Protein AF-F0BAK1-F1 (afdb_monomer_lite)

Structure (mmCIF, N/CA/C/O backbone):
data_AF-F0BAK1-F1
#
_entry.id   AF-F0BAK1-F1
#
loop_
_atom_site.group_PDB
_atom_site.id
_atom_site.type_symbol
_atom_site.label_atom_id
_atom_site.label_alt_id
_atom_site.label_comp_id
_atom_site.label_asym_id
_atom_site.label_entity_id
_atom_site.label_seq_id
_atom_site.pdbx_PDB_ins_code
_atom_site.Cartn_x
_atom_site.Cartn_y
_atom_site.Cartn_z
_atom_site.occupancy
_atom_site.B_iso_or_equiv
_atom_site.auth_seq_id
_atom_site.auth_comp_id
_atom_site.auth_asym_id
_atom_site.auth_atom_id
_atom_site.pdbx_PDB_model_num
ATOM 1 N N . MET A 1 1 ? 13.417 24.090 -11.441 1.00 39.50 1 MET A N 1
ATOM 2 C CA . MET A 1 1 ? 12.098 23.502 -11.119 1.00 39.50 1 MET A CA 1
ATOM 3 C C . MET A 1 1 ? 12.289 22.000 -11.061 1.00 39.50 1 MET A C 1
ATOM 5 O O . MET A 1 1 ? 12.575 21.417 -12.097 1.00 39.50 1 MET A O 1
ATOM 9 N N . ALA A 1 2 ? 12.250 21.388 -9.876 1.00 53.72 2 ALA A N 1
ATOM 10 C CA . ALA A 1 2 ? 12.284 19.928 -9.794 1.00 53.72 2 ALA A CA 1
ATOM 11 C C . ALA A 1 2 ? 11.035 19.375 -10.504 1.00 53.72 2 ALA A C 1
ATOM 13 O O . ALA A 1 2 ? 9.936 19.893 -10.295 1.00 53.72 2 ALA A O 1
ATOM 14 N N . GLY A 1 3 ? 11.210 18.395 -11.394 1.00 67.38 3 GLY A N 1
ATOM 15 C CA . GLY A 1 3 ? 10.090 17.732 -12.066 1.00 67.38 3 GLY A CA 1
ATOM 16 C C . GLY A 1 3 ? 9.129 17.098 -11.056 1.00 67.38 3 GLY A C 1
ATOM 17 O O . GLY A 1 3 ? 9.502 16.847 -9.909 1.00 67.38 3 GLY A O 1
ATOM 18 N N . LYS A 1 4 ? 7.879 16.844 -11.468 1.00 86.31 4 LYS A N 1
ATOM 19 C CA . LYS A 1 4 ? 6.933 16.090 -10.631 1.00 86.31 4 LYS A CA 1
ATOM 20 C C . LYS A 1 4 ? 7.562 14.735 -10.265 1.00 86.31 4 LYS A C 1
ATOM 22 O O . LYS A 1 4 ? 8.119 14.104 -11.157 1.00 86.31 4 LYS A O 1
ATOM 27 N N . PRO A 1 5 ? 7.491 14.292 -8.998 1.00 93.31 5 PRO A N 1
ATOM 28 C CA . PRO A 1 5 ? 8.016 12.989 -8.612 1.00 93.31 5 PRO A CA 1
ATOM 29 C C . PRO A 1 5 ? 7.189 11.866 -9.237 1.00 93.31 5 PRO A C 1
ATOM 31 O O . PRO A 1 5 ? 5.992 12.050 -9.492 1.00 93.31 5 PRO A O 1
ATOM 34 N N . LEU A 1 6 ? 7.818 10.709 -9.435 1.00 94.50 6 LEU A N 1
ATOM 35 C CA . LEU A 1 6 ? 7.182 9.529 -10.025 1.00 94.50 6 LEU A CA 1
ATOM 36 C C . LEU A 1 6 ? 6.132 8.893 -9.124 1.00 94.50 6 LEU A C 1
ATOM 38 O O . LEU A 1 6 ? 5.146 8.358 -9.627 1.00 94.50 6 LEU A O 1
ATOM 42 N N . PHE A 1 7 ? 6.318 8.974 -7.810 1.00 96.44 7 PHE A N 1
ATOM 43 C CA . PHE A 1 7 ? 5.393 8.463 -6.813 1.00 96.44 7 PHE A CA 1
ATOM 44 C C . PHE A 1 7 ? 4.947 9.572 -5.858 1.00 96.44 7 PHE A C 1
ATOM 46 O O . PHE A 1 7 ? 5.663 10.543 -5.598 1.00 96.44 7 PHE A O 1
ATOM 53 N N . GLN A 1 8 ? 3.742 9.406 -5.326 1.00 94.81 8 GLN A N 1
ATOM 54 C CA . GLN A 1 8 ? 3.200 10.187 -4.223 1.00 94.81 8 GLN A CA 1
ATOM 55 C C . GLN A 1 8 ? 2.798 9.249 -3.094 1.00 94.81 8 GLN A C 1
ATOM 57 O O . GLN A 1 8 ? 2.242 8.174 -3.331 1.00 94.81 8 GLN A O 1
ATOM 62 N N . GLN A 1 9 ? 3.077 9.675 -1.867 1.00 94.94 9 GLN A N 1
ATOM 63 C CA . GLN A 1 9 ? 2.620 8.974 -0.679 1.00 94.94 9 GLN A CA 1
ATOM 64 C C . GLN A 1 9 ? 1.104 9.111 -0.547 1.00 94.94 9 GLN A C 1
ATOM 66 O O . GLN A 1 9 ? 0.550 10.200 -0.679 1.00 94.94 9 GLN A O 1
ATOM 71 N N . HIS A 1 10 ? 0.450 7.995 -0.259 1.00 96.06 10 HIS A N 1
ATOM 72 C CA . HIS A 1 10 ? -0.980 7.891 -0.007 1.00 96.06 10 HIS A CA 1
ATOM 73 C C . HIS A 1 10 ? -1.199 7.176 1.324 1.00 96.06 10 HIS A C 1
ATOM 75 O O . HIS A 1 10 ? -0.507 6.205 1.627 1.00 96.06 10 HIS A O 1
ATOM 81 N N . HIS A 1 11 ? -2.159 7.651 2.111 1.00 95.94 11 HIS A N 1
ATOM 82 C CA . HIS A 1 11 ? -2.519 7.027 3.382 1.00 95.94 11 HIS A CA 1
ATOM 83 C C . HIS A 1 11 ? -3.611 5.976 3.153 1.00 95.94 11 HIS A C 1
ATOM 85 O O . HIS A 1 11 ? -4.615 6.275 2.507 1.00 95.94 11 HIS A O 1
ATOM 91 N N . GLY A 1 12 ? -3.438 4.764 3.689 1.00 95.62 12 GLY A N 1
ATOM 92 C CA . GLY A 1 12 ? -4.460 3.714 3.638 1.00 95.62 12 GLY A CA 1
ATOM 93 C C . GLY A 1 12 ? -5.752 4.182 4.309 1.00 95.62 12 GLY A C 1
ATOM 94 O O . GLY A 1 12 ? -6.764 4.387 3.640 1.00 95.62 12 GLY A O 1
ATOM 95 N N . VAL A 1 13 ? -5.683 4.452 5.612 1.00 96.69 13 VAL A N 1
ATOM 96 C CA . VAL A 1 13 ? -6.698 5.242 6.324 1.00 96.69 13 VAL A CA 1
ATOM 97 C C . VAL A 1 13 ? -6.366 6.712 6.108 1.00 96.69 13 VAL A C 1
ATOM 99 O O . VAL A 1 13 ? -5.311 7.169 6.549 1.00 96.69 13 VAL A O 1
ATOM 102 N N . ASP A 1 14 ? -7.211 7.437 5.378 1.00 91.88 14 ASP A N 1
ATOM 103 C CA . ASP A 1 14 ? -6.902 8.802 4.961 1.00 91.88 14 ASP A CA 1
ATOM 104 C C . ASP A 1 14 ? -6.845 9.781 6.145 1.00 91.88 14 ASP A C 1
ATOM 106 O O . ASP A 1 14 ? -7.549 9.626 7.141 1.00 91.88 14 ASP A O 1
ATOM 110 N N . GLN A 1 15 ? -6.011 10.821 6.031 1.00 91.19 15 GLN A N 1
ATOM 111 C CA . GLN A 1 15 ? -5.815 11.794 7.115 1.00 91.19 15 GLN A CA 1
ATOM 112 C C . GLN A 1 15 ? -7.111 12.492 7.533 1.00 91.19 15 GLN A C 1
ATOM 114 O O . GLN A 1 15 ? -7.296 12.770 8.714 1.00 91.19 15 GLN A O 1
ATOM 119 N N . LYS A 1 16 ? -8.029 12.734 6.590 1.00 91.94 16 LYS A N 1
ATOM 120 C CA . LYS A 1 16 ? -9.300 13.384 6.902 1.00 91.94 16 LYS A CA 1
ATOM 121 C C . LYS A 1 16 ? -10.181 12.493 7.777 1.00 91.94 16 LYS A C 1
ATOM 123 O O . LYS A 1 16 ? -10.879 13.022 8.634 1.00 91.94 16 LYS A O 1
ATOM 128 N N . SER A 1 17 ? -10.124 11.171 7.617 1.00 94.56 17 SER A N 1
ATOM 129 C CA . SER A 1 17 ? -10.800 10.238 8.524 1.00 94.56 17 SER A CA 1
ATOM 130 C C . SER A 1 17 ? -10.319 10.414 9.971 1.00 94.56 17 SER A C 1
ATOM 132 O O . SER A 1 17 ? -11.151 10.540 10.861 1.00 94.56 17 SER A O 1
ATOM 134 N N . PHE A 1 18 ? -9.011 10.565 10.220 1.00 94.44 18 PHE A N 1
ATOM 135 C CA . PHE A 1 18 ? -8.496 10.858 11.571 1.00 94.44 18 PHE A CA 1
ATOM 136 C C . PHE A 1 18 ? -8.972 12.207 12.140 1.00 94.44 18 PHE A C 1
ATOM 138 O O . PHE A 1 18 ? -8.997 12.382 13.355 1.00 94.44 18 PHE A O 1
ATOM 145 N N . GLU A 1 19 ? -9.338 13.169 11.288 1.00 92.75 19 GLU A N 1
ATOM 146 C CA . GLU A 1 19 ? -9.852 14.474 11.721 1.00 92.75 19 GLU A CA 1
ATOM 147 C C . GLU A 1 19 ? -11.332 14.439 12.115 1.00 92.75 19 G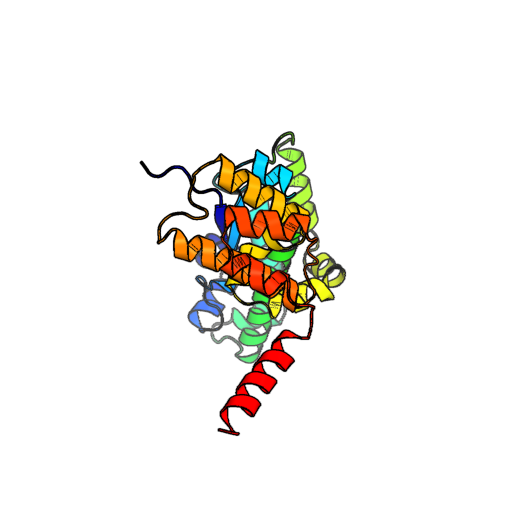LU A C 1
ATOM 149 O O . GLU A 1 19 ? -11.745 15.265 12.926 1.00 92.75 19 GLU A O 1
ATOM 154 N N . ILE A 1 20 ? -12.135 13.537 11.539 1.00 94.44 20 ILE A N 1
ATOM 155 C CA . ILE A 1 20 ? -13.605 13.581 11.655 1.00 94.44 20 ILE A CA 1
ATOM 156 C C . ILE A 1 20 ? -14.227 12.353 12.318 1.00 94.44 20 ILE A C 1
ATOM 158 O O . ILE A 1 20 ? -15.376 12.436 12.745 1.00 94.44 20 ILE A O 1
ATOM 162 N N . ASP A 1 21 ? -13.521 11.224 12.358 1.00 97.38 21 ASP A N 1
ATOM 163 C CA . ASP A 1 21 ? -14.054 9.968 12.874 1.00 97.38 21 ASP A CA 1
ATOM 164 C C . ASP A 1 21 ? -13.823 9.855 14.395 1.00 97.38 21 ASP A C 1
ATOM 166 O O . ASP A 1 21 ? -12.667 9.853 14.837 1.00 97.38 21 ASP A O 1
ATOM 170 N N . PRO A 1 22 ? -14.887 9.748 15.217 1.00 96.12 22 PRO A N 1
ATOM 171 C CA . PRO A 1 22 ? -14.752 9.707 16.673 1.00 96.12 22 PRO A CA 1
ATOM 172 C C . PRO A 1 22 ? -13.947 8.510 17.182 1.00 96.12 22 PRO A C 1
ATOM 174 O O . PRO A 1 22 ? -13.230 8.626 18.174 1.00 96.12 22 PRO A O 1
ATOM 177 N N . LEU A 1 23 ? -14.051 7.359 16.511 1.00 97.12 23 LEU A N 1
ATOM 178 C CA . LEU A 1 23 ? -13.333 6.152 16.900 1.00 97.12 23 LEU A CA 1
ATOM 179 C C . LEU A 1 23 ? -11.828 6.352 16.704 1.00 97.12 23 LEU A C 1
ATOM 181 O O . LEU A 1 23 ? -11.048 6.059 17.610 1.00 97.12 23 LEU A O 1
ATOM 185 N N . LEU A 1 24 ? -11.413 6.918 15.568 1.00 98.19 24 LEU A N 1
ATOM 186 C CA . LEU A 1 24 ? -10.006 7.242 15.323 1.00 98.19 24 LEU A CA 1
ATOM 187 C C . LEU A 1 24 ? -9.472 8.310 16.284 1.00 98.19 24 LEU A C 1
ATOM 189 O O . LEU A 1 24 ? -8.361 8.152 16.791 1.00 98.19 24 LEU A O 1
ATOM 193 N N . GLN A 1 25 ? -10.250 9.358 16.567 1.00 97.94 25 GLN A N 1
ATOM 194 C CA . GLN A 1 25 ? -9.867 10.404 17.523 1.00 97.94 25 GLN A CA 1
ATOM 195 C C . GLN A 1 25 ? -9.614 9.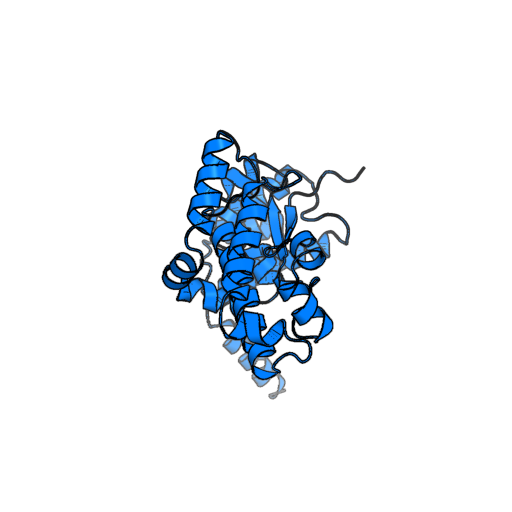826 18.918 1.00 97.94 25 GLN A C 1
ATOM 197 O O . GLN A 1 25 ? -8.535 10.021 19.471 1.00 97.94 25 GLN A O 1
ATOM 202 N N . VAL A 1 26 ? -10.547 9.024 19.446 1.00 98.00 26 VAL A N 1
ATOM 203 C CA . VAL A 1 26 ? -10.399 8.378 20.760 1.00 98.00 26 VAL A CA 1
ATOM 204 C C . VAL A 1 26 ? -9.145 7.503 20.815 1.00 98.00 26 VAL A C 1
ATOM 206 O O . VAL A 1 26 ? -8.412 7.538 21.805 1.00 98.00 26 VAL A O 1
ATOM 209 N N . LEU A 1 27 ? -8.861 6.728 19.766 1.00 98.25 27 LEU A N 1
ATOM 210 C CA . LEU A 1 27 ? -7.670 5.876 19.722 1.00 98.25 27 LEU A CA 1
ATOM 211 C C . LEU A 1 27 ? -6.369 6.687 19.691 1.00 98.25 27 LEU A C 1
ATOM 213 O O . LEU A 1 27 ? -5.395 6.288 20.330 1.00 98.25 27 LEU A O 1
ATOM 217 N N . VAL A 1 28 ? -6.340 7.814 18.975 1.00 97.56 28 VAL A N 1
ATOM 218 C CA . VAL A 1 28 ? -5.183 8.723 18.944 1.00 97.56 28 VAL A CA 1
ATOM 219 C C . VAL A 1 28 ? -4.991 9.402 20.300 1.00 97.56 28 VAL A C 1
ATOM 221 O O . VAL A 1 28 ? -3.886 9.367 20.841 1.00 97.56 28 VAL A O 1
ATOM 224 N N . ASP A 1 29 ? -6.058 9.938 20.892 1.00 97.19 29 ASP A N 1
ATOM 225 C CA . ASP A 1 29 ? -6.018 10.642 22.180 1.00 97.19 29 ASP A CA 1
ATOM 226 C C . ASP A 1 29 ? -5.581 9.724 23.333 1.00 97.19 29 ASP A C 1
ATOM 228 O O . ASP A 1 29 ? -4.935 10.164 24.283 1.00 97.19 29 ASP A O 1
ATOM 232 N N . ASN A 1 30 ? -5.870 8.422 23.229 1.00 97.31 30 ASN A N 1
ATOM 233 C CA . ASN A 1 30 ? -5.430 7.399 24.184 1.00 97.31 30 ASN A CA 1
ATOM 234 C C . ASN A 1 30 ? -4.090 6.734 23.802 1.00 97.31 30 ASN A C 1
ATOM 236 O O . ASN A 1 30 ? -3.693 5.725 24.398 1.00 97.31 30 ASN A O 1
ATOM 240 N N . GLY A 1 31 ? -3.380 7.265 22.801 1.00 96.75 31 GLY A N 1
ATOM 241 C CA . GLY A 1 31 ? -2.052 6.801 22.393 1.00 96.75 31 GLY A CA 1
ATOM 242 C C . GLY A 1 31 ? -2.023 5.388 21.801 1.00 96.75 31 GLY A C 1
ATOM 243 O O . GLY A 1 31 ? -0.982 4.736 21.836 1.00 96.75 31 GLY A O 1
ATOM 244 N N . ARG A 1 32 ? -3.155 4.887 21.293 1.00 97.50 32 ARG A N 1
ATOM 245 C CA . ARG A 1 32 ? -3.278 3.553 20.676 1.00 97.50 32 ARG A CA 1
ATOM 246 C C . ARG A 1 32 ? -3.104 3.553 19.168 1.00 97.50 32 ARG A C 1
ATOM 248 O O . ARG A 1 32 ? -2.807 2.508 18.597 1.00 97.50 32 ARG A O 1
ATOM 255 N N . LEU A 1 33 ? -3.240 4.710 18.529 1.00 95.88 33 LEU A N 1
ATOM 256 C CA . LEU A 1 33 ? -2.923 4.898 17.119 1.00 95.88 33 LEU A CA 1
ATOM 257 C C . LEU A 1 33 ? -2.081 6.152 16.912 1.00 95.88 33 LEU A C 1
ATOM 259 O O . LEU A 1 33 ? -2.245 7.159 17.594 1.00 95.88 33 LEU A O 1
ATOM 263 N N . ASN A 1 34 ? -1.206 6.094 15.912 1.00 94.75 34 ASN A N 1
ATOM 264 C CA . ASN A 1 34 ? -0.495 7.255 15.397 1.00 94.75 34 ASN A CA 1
ATOM 265 C C . ASN A 1 34 ? -1.024 7.564 13.991 1.00 94.75 34 ASN A C 1
ATOM 267 O O . ASN A 1 34 ? -0.803 6.787 13.062 1.00 94.75 34 ASN A O 1
ATOM 271 N N . LYS A 1 35 ? -1.699 8.707 13.833 1.00 92.75 35 LYS A N 1
ATOM 272 C CA . LYS A 1 35 ? -2.241 9.163 12.541 1.00 92.75 35 LYS A CA 1
ATOM 273 C C . LYS A 1 35 ? -1.162 9.369 11.467 1.00 92.75 35 LYS A C 1
ATOM 275 O O . LYS A 1 35 ? -1.443 9.215 10.282 1.00 92.75 35 LYS A O 1
ATOM 280 N N . ASP A 1 36 ? 0.071 9.648 11.894 1.00 94.19 36 ASP A N 1
ATOM 281 C CA . ASP A 1 36 ? 1.240 9.889 11.042 1.00 94.19 36 ASP A CA 1
ATOM 282 C C . ASP A 1 36 ? 2.145 8.646 10.942 1.00 94.19 36 ASP A C 1
ATOM 284 O O . ASP A 1 36 ? 3.314 8.731 10.559 1.00 94.19 36 ASP A O 1
ATOM 288 N N . ALA A 1 37 ? 1.636 7.462 11.310 1.00 95.31 37 ALA A N 1
ATOM 289 C CA . ALA A 1 37 ? 2.400 6.227 11.226 1.00 95.31 37 ALA A CA 1
ATOM 290 C C . ALA A 1 37 ? 2.866 5.972 9.785 1.00 95.31 37 ALA A C 1
ATOM 292 O O . ALA A 1 37 ? 2.060 5.747 8.883 1.00 95.31 37 ALA A O 1
ATOM 293 N N . ALA A 1 38 ? 4.185 5.882 9.583 1.00 96.00 38 ALA A N 1
ATOM 294 C CA . ALA A 1 38 ? 4.789 5.559 8.283 1.00 96.00 38 ALA A CA 1
ATOM 295 C C . ALA A 1 38 ? 4.323 4.203 7.711 1.00 96.00 38 ALA A C 1
ATOM 297 O O . ALA A 1 38 ? 4.445 3.940 6.517 1.00 96.00 38 ALA A O 1
ATOM 298 N N . THR A 1 39 ? 3.794 3.352 8.586 1.00 96.25 39 THR A N 1
ATOM 299 C CA . THR A 1 39 ? 3.172 2.055 8.323 1.00 96.25 39 THR A CA 1
ATOM 300 C C . THR A 1 39 ? 1.837 2.192 7.555 1.00 96.25 39 THR A C 1
ATOM 302 O O . THR A 1 39 ? 1.545 1.377 6.681 1.00 96.25 39 THR A O 1
ATOM 305 N N . ASN A 1 40 ? 1.097 3.292 7.743 1.00 97.06 40 ASN A N 1
ATOM 306 C CA . ASN A 1 40 ? -0.142 3.620 7.022 1.00 97.06 40 ASN A CA 1
ATOM 307 C C . ASN A 1 40 ? 0.111 4.224 5.620 1.00 97.06 40 ASN A C 1
ATOM 309 O O . ASN A 1 40 ? -0.837 4.519 4.893 1.00 97.06 40 ASN A O 1
ATOM 313 N N . LEU A 1 41 ? 1.371 4.395 5.203 1.00 97.06 41 LEU A N 1
ATOM 314 C CA . LEU A 1 41 ? 1.728 4.990 3.911 1.00 97.06 41 LEU A CA 1
ATOM 315 C C . LEU A 1 41 ? 2.009 3.945 2.826 1.00 97.06 41 LEU A C 1
ATOM 317 O O . LEU A 1 41 ? 2.638 2.918 3.073 1.00 97.06 41 LEU A O 1
ATOM 321 N N . ILE A 1 42 ? 1.603 4.263 1.597 1.00 97.94 42 ILE A N 1
ATOM 322 C CA . ILE A 1 42 ? 1.966 3.551 0.369 1.00 97.94 42 ILE A CA 1
ATOM 323 C C . ILE A 1 42 ? 2.368 4.538 -0.731 1.00 97.94 42 ILE A C 1
ATOM 325 O O . ILE A 1 42 ? 1.733 5.576 -0.905 1.00 97.94 42 ILE A O 1
ATOM 329 N N . ASN A 1 43 ? 3.421 4.222 -1.484 1.00 98.00 43 ASN A N 1
ATOM 330 C CA . ASN A 1 43 ? 3.863 5.013 -2.628 1.00 98.00 43 ASN A CA 1
ATOM 331 C C . ASN A 1 43 ? 3.074 4.592 -3.871 1.00 98.00 43 ASN A C 1
ATOM 333 O O . ASN A 1 43 ? 3.228 3.478 -4.374 1.00 98.00 43 ASN A O 1
ATOM 337 N N . LEU A 1 44 ? 2.237 5.493 -4.384 1.00 98.06 44 LEU A N 1
ATOM 338 C CA . LEU A 1 44 ? 1.429 5.270 -5.581 1.00 98.06 44 LEU A CA 1
ATOM 339 C C . LEU A 1 44 ? 1.958 6.098 -6.758 1.00 98.06 44 LEU A C 1
ATOM 341 O O . LEU A 1 44 ? 2.376 7.239 -6.550 1.00 98.06 44 LEU A O 1
ATOM 345 N N . PRO A 1 45 ? 1.934 5.580 -7.999 1.00 97.56 45 PRO A N 1
ATOM 346 C CA . PRO A 1 45 ? 2.424 6.321 -9.155 1.00 97.56 45 PRO A CA 1
ATOM 347 C C . PRO A 1 45 ? 1.658 7.627 -9.379 1.00 97.56 45 PRO A C 1
ATOM 349 O O . PRO A 1 45 ? 0.435 7.638 -9.508 1.00 97.56 45 PRO A O 1
ATOM 352 N N . ASN A 1 46 ? 2.386 8.726 -9.514 1.00 95.31 46 ASN A N 1
ATOM 353 C CA . ASN A 1 46 ? 1.871 10.040 -9.904 1.00 95.31 46 ASN A CA 1
ATOM 354 C C . ASN A 1 46 ? 1.685 10.167 -11.431 1.00 95.31 46 ASN A C 1
ATOM 356 O O . ASN A 1 46 ? 1.269 11.206 -11.944 1.00 95.31 46 ASN A O 1
ATOM 360 N N . ASP A 1 47 ? 1.992 9.102 -12.171 1.00 92.25 47 ASP A N 1
ATOM 361 C CA . ASP A 1 47 ? 1.790 8.989 -13.607 1.00 92.25 47 ASP A CA 1
ATOM 362 C C . ASP A 1 47 ? 0.846 7.824 -13.938 1.00 92.25 47 ASP A C 1
ATOM 364 O O . ASP A 1 47 ? 0.926 6.730 -13.371 1.00 92.25 47 ASP A O 1
ATOM 368 N N . LYS A 1 48 ? -0.072 8.052 -14.882 1.00 95.19 48 LYS A N 1
ATOM 369 C CA . LYS A 1 48 ? -1.083 7.050 -15.244 1.00 95.19 48 LYS A CA 1
ATOM 370 C C . LYS A 1 48 ? -0.531 5.942 -16.134 1.00 95.19 48 LYS A C 1
ATOM 372 O O . LYS A 1 48 ? -1.094 4.847 -16.113 1.00 95.19 48 LYS A O 1
ATOM 377 N N . ALA A 1 49 ? 0.506 6.213 -16.928 1.00 95.06 49 ALA A N 1
ATOM 378 C CA . ALA A 1 49 ? 1.135 5.189 -17.750 1.00 95.06 49 ALA A CA 1
ATOM 379 C C . ALA A 1 49 ? 1.936 4.226 -16.866 1.00 95.06 49 ALA A C 1
ATOM 381 O O . ALA A 1 49 ? 1.751 3.017 -16.988 1.00 95.06 49 ALA A O 1
ATOM 382 N N . LEU A 1 50 ? 2.703 4.744 -15.903 1.00 96.38 50 LEU A N 1
ATOM 383 C CA . LEU A 1 50 ? 3.389 3.942 -14.893 1.00 96.38 50 LEU A CA 1
ATOM 384 C C . LEU A 1 50 ? 2.396 3.143 -14.038 1.00 96.38 50 LEU A C 1
ATOM 386 O O . LEU A 1 50 ? 2.561 1.935 -13.896 1.00 96.38 50 LEU A O 1
ATOM 390 N N . ALA A 1 51 ? 1.321 3.772 -13.543 1.00 97.81 51 ALA A N 1
ATOM 391 C CA . ALA A 1 51 ? 0.270 3.065 -12.801 1.00 97.81 51 ALA A CA 1
ATOM 392 C C . ALA A 1 51 ? -0.319 1.892 -13.590 1.00 97.81 51 ALA A C 1
ATOM 394 O O . ALA A 1 51 ? -0.506 0.807 -13.044 1.00 97.81 51 ALA A O 1
ATOM 395 N N . ARG A 1 52 ? -0.581 2.092 -14.889 1.00 96.94 52 ARG A N 1
ATOM 396 C CA . ARG A 1 52 ? -1.051 1.027 -15.779 1.00 96.94 52 ARG A CA 1
ATOM 397 C C . ARG A 1 52 ? 0.005 -0.062 -15.962 1.00 96.94 52 ARG A C 1
ATOM 399 O O . ARG A 1 52 ? -0.355 -1.231 -15.896 1.00 96.94 52 ARG A O 1
ATOM 406 N N . ALA A 1 53 ? 1.265 0.310 -16.182 1.00 97.06 53 ALA A N 1
ATOM 407 C CA . ALA A 1 53 ? 2.363 -0.629 -16.406 1.00 97.06 53 ALA A CA 1
ATOM 408 C C . ALA A 1 53 ? 2.585 -1.555 -15.203 1.00 97.06 53 ALA A C 1
ATOM 410 O O . ALA A 1 53 ? 2.807 -2.747 -15.383 1.00 97.06 53 ALA A O 1
ATOM 411 N N . ILE A 1 54 ? 2.455 -1.027 -13.982 1.00 97.75 54 ILE A N 1
ATOM 412 C CA . ILE A 1 54 ? 2.614 -1.819 -12.757 1.00 97.75 54 ILE A CA 1
ATOM 413 C C . ILE A 1 54 ? 1.281 -2.307 -12.171 1.00 97.75 54 ILE A C 1
ATOM 415 O O . ILE A 1 54 ? 1.270 -2.910 -11.108 1.00 97.75 54 ILE A O 1
ATOM 419 N N . GLY A 1 55 ? 0.151 -2.081 -12.846 1.00 97.00 55 GLY A N 1
ATOM 420 C CA . GLY A 1 55 ? -1.148 -2.640 -12.460 1.00 97.00 55 GLY A CA 1
ATOM 421 C C . GLY A 1 55 ? -1.770 -2.079 -11.175 1.00 97.00 55 GLY A C 1
ATOM 422 O O . GLY A 1 55 ? -2.635 -2.731 -10.602 1.00 97.00 55 GLY A O 1
ATOM 423 N N . VAL A 1 56 ? -1.386 -0.880 -10.730 1.00 97.62 56 VAL A N 1
ATOM 424 C CA . VAL A 1 56 ? -1.930 -0.241 -9.513 1.00 97.62 56 VAL A CA 1
ATOM 425 C C . VAL A 1 56 ? -2.759 1.004 -9.847 1.00 97.62 56 VAL A C 1
ATOM 427 O O . VAL A 1 56 ? -2.895 1.414 -11.006 1.00 97.62 56 VAL A O 1
ATOM 430 N N . THR A 1 57 ? -3.368 1.617 -8.834 1.00 97.31 57 THR A N 1
ATOM 431 C CA . THR A 1 57 ? -4.046 2.907 -8.999 1.00 97.31 57 THR A CA 1
ATOM 432 C C . THR A 1 57 ? -3.042 4.054 -9.150 1.00 97.31 57 THR A C 1
ATOM 434 O O . THR A 1 57 ? -2.054 4.094 -8.417 1.00 97.31 57 THR A O 1
ATOM 437 N N . PRO A 1 58 ? -3.274 5.017 -10.061 1.00 96.88 58 PRO A N 1
ATOM 438 C CA . PRO A 1 58 ? -2.521 6.262 -10.031 1.00 96.88 58 PRO A CA 1
ATOM 439 C C . PRO A 1 58 ? -2.935 7.103 -8.817 1.00 96.88 58 PRO A C 1
ATOM 441 O O . PRO A 1 58 ? -4.072 7.007 -8.360 1.00 96.88 58 PRO A O 1
ATOM 444 N N . HIS A 1 59 ? -2.054 7.987 -8.361 1.00 95.12 59 HIS A N 1
ATOM 445 C CA . HIS A 1 59 ? -2.345 9.038 -7.394 1.00 95.12 59 HIS A CA 1
ATOM 446 C C . HIS A 1 59 ? -1.980 10.403 -7.990 1.00 95.12 59 HIS A C 1
ATOM 448 O O . HIS A 1 59 ? -0.906 10.949 -7.775 1.00 95.12 59 HIS A O 1
ATOM 454 N N . THR A 1 60 ? -2.882 10.929 -8.824 1.00 89.44 60 THR A N 1
ATOM 455 C CA . THR A 1 60 ? -2.667 12.165 -9.606 1.00 89.44 60 THR A CA 1
ATOM 456 C C . THR A 1 60 ? -3.348 13.394 -8.989 1.00 89.44 60 THR A C 1
ATOM 458 O O . THR A 1 60 ? -3.564 14.391 -9.677 1.00 89.44 60 THR A O 1
ATOM 461 N N . GLY A 1 61 ? -3.793 13.302 -7.735 1.00 88.12 61 GLY A N 1
ATOM 462 C CA . GLY A 1 61 ? -4.587 14.320 -7.044 1.00 88.12 61 GLY A CA 1
ATOM 463 C C . GLY A 1 61 ? -5.563 13.703 -6.042 1.00 88.12 61 GLY A C 1
ATOM 464 O O . GLY A 1 61 ? -5.434 12.535 -5.679 1.00 88.12 61 GLY A O 1
ATOM 465 N N . ARG A 1 62 ? -6.576 14.475 -5.620 1.00 89.12 62 ARG A N 1
ATOM 466 C CA . ARG A 1 62 ? -7.597 14.018 -4.659 1.00 89.12 62 ARG A CA 1
ATOM 467 C C . ARG A 1 62 ? -8.245 12.710 -5.131 1.00 89.12 62 ARG A C 1
ATOM 469 O O . ARG A 1 62 ? -8.653 12.618 -6.292 1.00 89.12 62 ARG A O 1
ATOM 476 N N . HIS A 1 63 ? -8.330 11.717 -4.247 1.00 91.62 63 HIS A N 1
ATOM 477 C CA . HIS A 1 63 ? -8.987 10.445 -4.548 1.00 91.62 63 HIS A CA 1
ATOM 478 C C . HIS A 1 63 ? -10.491 10.645 -4.806 1.00 91.62 63 HIS A C 1
ATOM 480 O O . HIS A 1 63 ? -11.089 11.662 -4.435 1.00 91.62 63 HIS A O 1
ATOM 486 N N . ILE A 1 64 ? -11.123 9.669 -5.452 1.00 95.12 64 ILE A N 1
ATOM 487 C CA . ILE A 1 64 ? -12.568 9.678 -5.689 1.00 95.12 64 ILE A CA 1
ATOM 488 C C . ILE A 1 64 ? -13.343 9.652 -4.366 1.00 95.12 64 ILE A C 1
ATOM 490 O O . ILE A 1 64 ? -12.844 9.178 -3.343 1.00 95.12 64 ILE A O 1
ATOM 494 N N . LYS A 1 65 ? -14.576 10.167 -4.385 1.00 95.25 65 LYS A N 1
ATOM 495 C CA . LYS A 1 65 ? -15.427 10.271 -3.191 1.00 95.25 65 LYS A CA 1
ATOM 496 C C . LYS A 1 65 ? -15.706 8.899 -2.570 1.00 95.25 65 LYS A C 1
ATOM 498 O O . LYS A 1 65 ? -15.727 8.781 -1.353 1.00 95.25 65 LYS A O 1
ATOM 503 N N . GLU A 1 66 ? -15.888 7.880 -3.406 1.00 96.62 66 GLU A N 1
ATOM 504 C CA . GLU A 1 66 ? -16.168 6.500 -3.002 1.00 96.62 66 GLU A CA 1
ATOM 505 C C . GLU A 1 66 ? -15.092 5.910 -2.089 1.00 96.62 66 GLU A C 1
ATOM 507 O O . GLU A 1 66 ? -15.423 5.078 -1.256 1.00 96.62 66 GLU A O 1
ATOM 512 N N . TYR A 1 67 ? -13.838 6.359 -2.204 1.00 97.12 67 TYR A N 1
ATOM 513 C CA . TYR A 1 67 ? -12.773 5.911 -1.311 1.00 97.12 67 TYR A CA 1
ATOM 514 C C . TYR A 1 67 ? -13.031 6.371 0.130 1.00 97.12 67 TYR A C 1
ATOM 516 O O . TYR A 1 67 ? -13.055 5.555 1.043 1.00 97.12 67 TYR A O 1
ATOM 524 N N . SER A 1 68 ? -13.291 7.669 0.331 1.00 95.44 68 SER A N 1
ATOM 525 C CA . SER A 1 68 ? -13.592 8.203 1.667 1.00 95.44 68 SER A CA 1
ATOM 526 C C . SER A 1 68 ? -14.924 7.719 2.215 1.00 95.44 68 SER A C 1
ATOM 528 O O . SER A 1 68 ? -15.037 7.537 3.417 1.00 95.44 68 SER A O 1
ATOM 530 N N . LEU A 1 69 ? -15.940 7.549 1.361 1.00 96.31 69 LEU A N 1
ATOM 531 C CA . LEU A 1 69 ? -17.220 7.002 1.814 1.00 96.31 69 LEU A CA 1
ATOM 532 C C . LEU A 1 69 ? -17.047 5.566 2.302 1.00 96.31 69 LEU A C 1
ATOM 534 O O . LEU A 1 69 ? -17.435 5.278 3.419 1.00 96.31 69 LEU A O 1
ATOM 538 N N . GLY A 1 70 ? -16.382 4.709 1.526 1.00 97.25 70 GLY A N 1
ATOM 539 C CA . GLY A 1 70 ? -16.155 3.330 1.946 1.00 97.25 70 GLY A CA 1
ATOM 540 C C . GLY A 1 70 ? -15.293 3.212 3.208 1.00 97.25 70 GLY A C 1
ATOM 541 O O . GLY A 1 70 ? -15.583 2.382 4.062 1.00 97.25 70 GLY A O 1
ATOM 542 N N . MET A 1 71 ? -14.276 4.068 3.367 1.00 97.94 71 MET A N 1
ATOM 543 C CA . MET A 1 71 ? -13.494 4.133 4.609 1.00 97.94 71 MET A CA 1
ATOM 544 C C . MET A 1 71 ? -14.363 4.541 5.805 1.00 97.94 71 MET A C 1
ATOM 546 O O . MET A 1 71 ? -14.291 3.907 6.852 1.00 97.94 71 MET A O 1
ATOM 550 N N . LYS A 1 72 ? -15.206 5.568 5.639 1.00 97.25 72 LYS A N 1
ATOM 551 C CA . LYS A 1 72 ? -16.159 6.009 6.663 1.00 97.25 72 LYS A CA 1
ATOM 552 C C . LYS A 1 72 ? -17.117 4.881 7.040 1.00 97.25 72 LYS A C 1
ATOM 554 O O . LYS A 1 72 ? -17.244 4.588 8.218 1.00 97.25 72 LYS A O 1
ATOM 559 N N . ASP A 1 73 ? -17.728 4.229 6.056 1.00 97.31 73 ASP A N 1
ATOM 560 C CA . ASP A 1 73 ? -18.692 3.150 6.282 1.00 97.31 73 ASP A CA 1
ATOM 561 C C . ASP A 1 73 ? -18.029 1.983 7.046 1.00 97.31 73 ASP A C 1
ATOM 563 O O . ASP A 1 73 ? -18.574 1.503 8.034 1.00 97.31 73 ASP A O 1
ATOM 567 N N . ALA A 1 74 ? -16.796 1.600 6.686 1.00 97.56 74 ALA A N 1
ATOM 568 C CA . ALA A 1 74 ? -16.043 0.562 7.400 1.00 97.56 74 ALA A CA 1
ATOM 569 C C . ALA A 1 74 ? -15.701 0.941 8.858 1.00 97.56 74 ALA A C 1
ATOM 571 O O . ALA A 1 74 ? -15.687 0.082 9.743 1.00 97.56 74 ALA A O 1
ATOM 572 N N . LEU A 1 75 ? -15.415 2.219 9.127 1.00 98.12 75 LEU A N 1
ATOM 573 C CA . LEU A 1 75 ? -15.181 2.719 10.486 1.00 98.12 75 LEU A CA 1
ATOM 574 C C . LEU A 1 75 ? -16.487 2.801 11.292 1.00 98.12 75 LEU A C 1
ATOM 576 O O . LEU A 1 75 ? -16.486 2.478 12.479 1.00 98.12 75 LEU A O 1
ATOM 580 N N . GLU A 1 76 ? -17.604 3.157 10.654 1.00 97.12 76 GLU A N 1
ATOM 581 C CA . GLU A 1 76 ? -18.941 3.165 11.261 1.00 97.12 76 GLU A CA 1
ATOM 582 C C . GLU A 1 76 ? -19.398 1.744 11.624 1.00 97.12 76 GLU A C 1
ATOM 584 O O . GLU A 1 76 ? -19.890 1.520 12.735 1.00 97.12 76 GLU A O 1
ATOM 589 N N . ASP A 1 77 ? -19.137 0.762 10.760 1.00 97.12 77 ASP A N 1
ATOM 590 C CA . ASP A 1 77 ? -19.359 -0.655 11.054 1.00 97.12 77 ASP A CA 1
ATOM 591 C C . ASP A 1 77 ? -18.533 -1.099 12.267 1.00 97.12 77 ASP A C 1
ATOM 593 O O . ASP A 1 77 ? -19.064 -1.724 13.192 1.00 97.12 77 ASP A O 1
ATOM 597 N N . LEU A 1 78 ? -17.255 -0.711 12.334 1.00 97.44 78 LEU A N 1
ATOM 598 C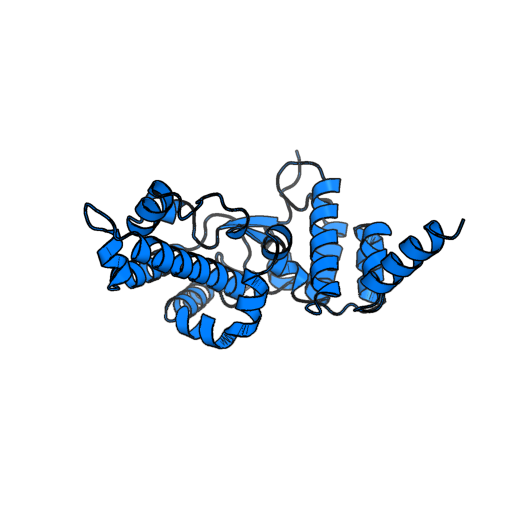 CA . LEU A 1 78 ? -16.398 -0.999 13.483 1.00 97.44 78 LEU A CA 1
ATOM 599 C C . LEU A 1 78 ? -16.913 -0.334 14.772 1.00 97.44 78 LEU A C 1
ATOM 601 O O . LEU A 1 78 ? -16.956 -0.984 15.824 1.00 97.44 78 LEU A O 1
ATOM 605 N N . ALA A 1 79 ? -17.347 0.924 14.692 1.00 97.69 79 ALA A N 1
ATOM 606 C CA . ALA A 1 79 ? -17.928 1.672 15.804 1.00 97.69 79 ALA A CA 1
ATOM 607 C C . ALA A 1 79 ? -19.246 1.055 16.302 1.00 97.69 79 ALA A C 1
ATOM 609 O O . ALA A 1 79 ? -19.550 1.131 17.492 1.00 97.69 79 ALA A O 1
ATOM 610 N N . SER A 1 80 ? -20.002 0.391 15.422 1.00 97.69 80 SER A N 1
ATOM 611 C CA . SER A 1 80 ? -21.249 -0.294 15.779 1.00 97.69 80 SER A CA 1
ATOM 612 C C . SER A 1 80 ? -21.038 -1.582 16.589 1.00 97.69 80 SER A C 1
ATOM 614 O O . SER A 1 80 ? -21.968 -2.070 17.235 1.00 97.69 80 SER A O 1
ATOM 616 N N . THR A 1 81 ? -19.819 -2.134 16.595 1.00 98.00 81 THR A N 1
ATOM 617 C CA . THR A 1 81 ? -19.495 -3.345 17.361 1.00 98.00 81 THR A CA 1
ATOM 618 C C . THR A 1 81 ? -19.494 -3.087 18.869 1.00 98.00 81 THR A C 1
ATOM 620 O O . THR A 1 81 ? -19.315 -1.960 19.322 1.00 98.00 81 THR A O 1
ATOM 623 N N . LYS A 1 82 ? -19.610 -4.152 19.678 1.00 98.19 82 LYS A N 1
ATOM 624 C CA . LYS A 1 82 ? -19.523 -4.056 21.149 1.00 98.19 82 LYS A CA 1
ATOM 625 C C . LYS A 1 82 ? -18.256 -3.325 21.615 1.00 98.19 82 LYS A C 1
ATOM 627 O O . LYS A 1 82 ? -18.337 -2.476 22.494 1.00 98.19 82 LYS A O 1
ATOM 632 N N . ASP A 1 83 ? -17.103 -3.655 21.030 1.00 98.38 83 ASP A N 1
ATOM 633 C CA . ASP A 1 83 ? -15.836 -3.002 21.377 1.00 98.38 83 ASP A CA 1
ATOM 634 C C . ASP A 1 83 ? -15.808 -1.542 20.900 1.00 98.38 83 ASP A C 1
ATOM 636 O O . ASP A 1 83 ? -15.368 -0.671 21.644 1.00 98.38 83 ASP A O 1
ATOM 640 N N . GLY A 1 84 ? -16.326 -1.262 19.698 1.00 98.12 84 GLY A N 1
ATOM 641 C CA . GLY A 1 84 ? -16.448 0.101 19.173 1.00 98.12 84 GLY A CA 1
ATOM 642 C C . GLY A 1 84 ? -17.294 0.998 20.078 1.00 98.12 84 GLY A C 1
ATOM 643 O O . GLY A 1 84 ? -16.868 2.086 20.452 1.00 98.12 84 GLY A O 1
ATOM 644 N N . GLN A 1 85 ? -18.449 0.510 20.531 1.00 98.38 85 GLN A N 1
ATOM 645 C CA . GLN A 1 85 ? -19.297 1.238 21.476 1.00 98.38 85 GLN A CA 1
ATOM 646 C C . GLN A 1 85 ? -18.621 1.426 22.839 1.00 98.38 85 GLN A C 1
ATOM 648 O O . GLN A 1 85 ? -18.755 2.488 23.445 1.00 98.38 85 GLN A O 1
ATOM 653 N N . ALA A 1 86 ? -17.877 0.423 23.318 1.00 98.12 86 ALA A N 1
ATOM 654 C CA . ALA A 1 86 ? -17.215 0.467 24.621 1.00 98.12 86 ALA A CA 1
ATOM 655 C C . ALA A 1 86 ? -16.123 1.546 24.711 1.00 98.12 86 ALA A C 1
ATOM 657 O O . ALA A 1 86 ? -15.916 2.116 25.784 1.00 98.12 86 ALA A O 1
ATOM 658 N N . ILE A 1 87 ? -15.446 1.862 23.603 1.00 98.12 87 ILE A N 1
ATOM 659 C CA . ILE A 1 87 ? -14.434 2.927 23.591 1.00 98.12 87 ILE A CA 1
ATOM 660 C C . ILE A 1 87 ? -15.035 4.328 23.424 1.00 98.12 87 ILE A C 1
ATOM 662 O O . ILE A 1 87 ? -14.386 5.303 23.777 1.00 98.12 87 ILE A O 1
ATOM 666 N N . LEU A 1 88 ? -16.270 4.442 22.925 1.00 97.25 88 LEU A N 1
ATOM 667 C CA . LEU A 1 88 ? -16.967 5.723 22.734 1.00 97.25 88 LEU A CA 1
ATOM 668 C C . LEU A 1 88 ? -17.693 6.215 24.001 1.00 97.25 88 LEU A C 1
ATOM 670 O O . LEU A 1 88 ? -18.345 7.260 23.990 1.00 97.25 88 LEU A O 1
ATOM 674 N N . LEU A 1 89 ? -17.599 5.472 25.105 1.00 95.38 89 LEU A N 1
ATOM 675 C CA . LEU A 1 89 ? -18.105 5.894 26.410 1.00 95.38 89 LEU A CA 1
ATOM 676 C C . LEU A 1 89 ? -17.235 7.015 27.004 1.00 95.38 89 LEU A C 1
ATOM 678 O O . LEU A 1 89 ? -16.057 7.140 26.689 1.00 95.38 89 LEU A O 1
ATOM 682 N N . GLN A 1 90 ? -17.785 7.779 27.959 1.00 92.19 90 GLN A N 1
ATOM 683 C CA . GLN A 1 90 ? -17.030 8.828 28.677 1.00 92.19 90 GLN A CA 1
ATOM 684 C C . GLN A 1 90 ? -15.758 8.300 29.356 1.00 92.19 90 GLN A C 1
ATOM 686 O O . GLN A 1 90 ? -14.777 9.026 29.493 1.00 92.19 90 GLN A O 1
ATOM 691 N N . LYS A 1 91 ? -15.789 7.037 29.796 1.00 94.50 91 LYS A N 1
ATOM 692 C CA . LYS A 1 91 ? -14.622 6.294 30.260 1.00 94.50 91 LYS A CA 1
ATOM 693 C C . LYS A 1 91 ? -14.430 5.091 29.329 1.00 94.50 91 LYS A C 1
ATOM 695 O O . LYS A 1 91 ? -15.111 4.085 29.543 1.00 94.50 91 LYS A O 1
ATOM 700 N N . PRO A 1 92 ? -13.554 5.198 28.317 1.00 95.81 92 PRO A N 1
ATOM 701 C CA . PRO A 1 92 ? -13.285 4.108 27.388 1.00 95.81 92 PRO A CA 1
ATOM 702 C C . PRO A 1 92 ? -12.794 2.854 28.117 1.00 95.81 92 PRO A C 1
ATOM 704 O O . PRO A 1 92 ? -11.985 2.947 29.044 1.00 95.81 92 PRO A O 1
ATOM 707 N N . ASP A 1 93 ? -13.271 1.686 27.691 1.00 97.25 93 ASP A N 1
ATOM 708 C CA . ASP A 1 93 ? -12.738 0.395 28.137 1.00 97.25 93 ASP A CA 1
ATOM 709 C C . ASP A 1 93 ? -11.302 0.209 27.590 1.00 97.25 93 ASP A C 1
ATOM 711 O O . ASP A 1 93 ? -11.124 0.171 26.367 1.00 97.25 93 ASP A O 1
ATOM 715 N N . PRO A 1 94 ? -10.274 0.087 28.457 1.00 95.69 94 PRO A N 1
ATOM 716 C CA . PRO A 1 94 ? -8.886 -0.066 28.024 1.00 95.69 94 PRO A CA 1
ATOM 717 C C . PRO A 1 94 ? -8.627 -1.298 27.153 1.00 95.69 94 PRO A C 1
ATOM 719 O O . PRO A 1 94 ? -7.867 -1.208 26.192 1.00 95.69 94 PRO A O 1
ATOM 722 N N . ASP A 1 95 ? -9.282 -2.426 27.433 1.00 97.62 95 ASP A N 1
ATOM 723 C CA . ASP A 1 95 ? -9.081 -3.646 26.651 1.00 97.62 95 ASP A CA 1
ATOM 724 C C . ASP A 1 95 ? -9.793 -3.535 25.296 1.00 97.62 95 ASP A C 1
ATOM 726 O O . ASP A 1 95 ? -9.340 -4.084 24.287 1.00 97.62 95 ASP A O 1
ATOM 730 N N . ALA A 1 96 ? -10.923 -2.821 25.252 1.00 98.44 96 ALA A N 1
ATOM 731 C CA . ALA A 1 96 ? -11.600 -2.516 23.997 1.00 98.44 96 ALA A CA 1
ATOM 732 C C . ALA A 1 96 ? -10.769 -1.559 23.128 1.00 98.44 96 ALA A C 1
ATOM 734 O O . ALA A 1 96 ? -10.713 -1.762 21.917 1.00 98.44 96 ALA A O 1
ATOM 735 N N . LEU A 1 97 ? -10.070 -0.581 23.722 1.00 98.50 97 LEU A N 1
ATOM 736 C CA . LEU A 1 97 ? -9.160 0.311 22.990 1.00 98.50 97 LEU A CA 1
ATOM 737 C C . LEU A 1 97 ? -8.106 -0.486 22.214 1.00 98.50 97 LEU A C 1
ATOM 739 O O . LEU A 1 97 ? -7.929 -0.256 21.017 1.00 98.50 97 LEU A O 1
ATOM 743 N N . ASP A 1 98 ? -7.466 -1.462 22.858 1.00 98.25 98 ASP A N 1
ATOM 744 C CA . ASP A 1 98 ? -6.447 -2.297 22.215 1.00 98.25 98 ASP A CA 1
ATOM 745 C C . ASP A 1 98 ? -7.043 -3.151 21.084 1.00 98.25 98 ASP A C 1
ATOM 747 O O . ASP A 1 98 ? -6.504 -3.201 19.974 1.00 98.25 98 ASP A O 1
ATOM 751 N N . ARG A 1 99 ? -8.204 -3.781 21.316 1.00 98.44 99 ARG A N 1
ATOM 752 C CA . ARG A 1 99 ? -8.877 -4.596 20.288 1.00 98.44 99 ARG A CA 1
ATOM 753 C C . ARG A 1 99 ? -9.335 -3.771 19.088 1.00 98.44 99 ARG A C 1
ATOM 755 O O . ARG A 1 99 ? -9.216 -4.236 17.954 1.00 98.44 99 ARG A O 1
ATOM 762 N N . VAL A 1 100 ? -9.860 -2.566 19.304 1.00 98.56 100 VAL A N 1
ATOM 763 C CA . VAL A 1 100 ? -10.297 -1.687 18.211 1.00 98.56 100 VAL A CA 1
ATOM 764 C C . VAL A 1 100 ? -9.092 -1.135 17.450 1.00 98.56 100 VAL A C 1
ATOM 766 O O . VAL A 1 100 ? -9.119 -1.138 16.221 1.00 98.56 100 VAL A O 1
ATOM 769 N N . ALA A 1 101 ? -8.008 -0.752 18.134 1.00 98.31 101 ALA A N 1
ATOM 770 C CA . ALA A 1 101 ? -6.771 -0.325 17.477 1.00 98.31 101 ALA A CA 1
ATOM 771 C C . ALA A 1 101 ? -6.238 -1.396 16.513 1.00 98.31 101 ALA A C 1
ATOM 773 O O . ALA A 1 101 ? -5.908 -1.090 15.366 1.00 98.31 101 ALA A O 1
ATOM 774 N N . LEU A 1 102 ? -6.238 -2.666 16.936 1.00 97.25 102 LEU A N 1
ATOM 775 C CA . LEU A 1 102 ? -5.855 -3.793 16.081 1.00 97.25 102 LEU A CA 1
ATOM 776 C C . LEU A 1 102 ? -6.771 -3.941 14.858 1.00 97.25 102 LEU A C 1
ATOM 778 O O . LEU A 1 102 ? -6.284 -4.212 13.761 1.00 97.25 102 LEU A O 1
ATOM 782 N N . LYS A 1 103 ? -8.084 -3.731 15.012 1.00 97.94 103 LYS A N 1
ATOM 783 C CA . LYS A 1 103 ? -9.040 -3.778 13.892 1.00 97.94 103 LYS A CA 1
ATOM 784 C C . LYS A 1 103 ? -8.827 -2.628 12.902 1.00 97.94 103 LYS A C 1
ATOM 786 O O . LYS A 1 103 ? -8.827 -2.873 11.699 1.00 97.94 103 LYS A O 1
ATOM 791 N N . VAL A 1 104 ? -8.561 -1.409 13.379 1.00 98.19 104 VAL A N 1
ATOM 792 C CA . VAL A 1 104 ? -8.212 -0.270 12.508 1.00 98.19 104 VAL A CA 1
ATOM 793 C C . VAL A 1 104 ? -6.895 -0.524 11.773 1.00 98.19 104 VAL A C 1
ATOM 795 O O . VAL A 1 104 ? -6.804 -0.283 10.569 1.00 98.19 104 VAL A O 1
ATOM 798 N N . GLN A 1 105 ? -5.882 -1.058 12.461 1.00 97.31 105 GLN A N 1
ATOM 799 C CA . GLN A 1 105 ? -4.620 -1.431 11.823 1.00 97.31 105 GLN A CA 1
ATOM 800 C C . GLN A 1 105 ? -4.845 -2.502 10.748 1.00 97.31 105 GLN A C 1
ATOM 802 O O . GLN A 1 105 ? -4.349 -2.356 9.632 1.00 97.31 105 GLN A O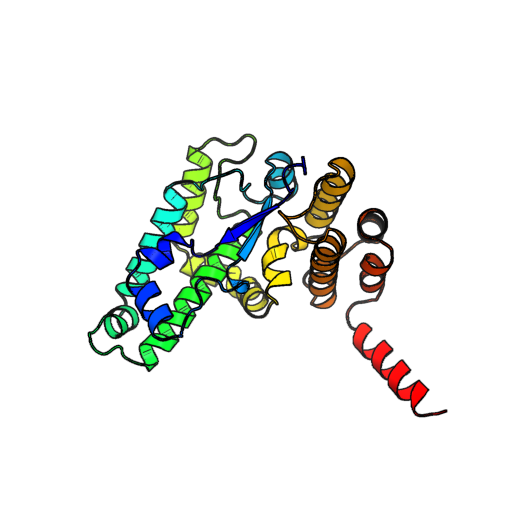 1
ATOM 807 N N . ARG A 1 106 ? -5.656 -3.531 11.031 1.00 97.19 106 ARG A N 1
ATOM 808 C CA . ARG A 1 106 ? -5.997 -4.567 10.047 1.00 97.19 106 ARG A CA 1
ATOM 809 C C . ARG A 1 106 ? -6.761 -3.998 8.850 1.00 97.19 106 ARG A C 1
ATOM 811 O O . ARG A 1 106 ? -6.499 -4.424 7.726 1.00 97.19 106 ARG A O 1
ATOM 818 N N . LEU A 1 107 ? -7.653 -3.026 9.051 1.00 98.12 107 LEU A N 1
ATOM 819 C CA . LEU A 1 107 ? -8.325 -2.312 7.960 1.00 98.12 107 LEU A CA 1
ATOM 820 C C . LEU A 1 107 ? -7.317 -1.538 7.094 1.00 98.12 107 LEU A C 1
ATOM 822 O O . LEU A 1 107 ? -7.356 -1.660 5.870 1.00 98.12 107 LEU A O 1
ATOM 826 N N . SER A 1 108 ? -6.378 -0.807 7.709 1.00 98.00 108 SER A N 1
ATOM 827 C CA . SER A 1 108 ? -5.286 -0.121 6.994 1.00 98.00 108 SER A CA 1
ATOM 828 C C . SER A 1 108 ? -4.452 -1.099 6.157 1.00 98.00 108 SER A C 1
ATOM 830 O O . SER A 1 108 ? -4.241 -0.870 4.963 1.00 98.00 108 SER A O 1
ATOM 832 N N . ASP A 1 109 ? -4.047 -2.228 6.747 1.00 98.44 109 ASP A N 1
ATOM 833 C CA . ASP A 1 109 ? -3.287 -3.278 6.062 1.00 98.44 109 ASP A CA 1
ATOM 834 C C . ASP A 1 109 ? -4.079 -3.841 4.869 1.00 98.44 109 ASP A C 1
ATOM 836 O O . ASP A 1 109 ? -3.542 -3.983 3.770 1.00 98.44 109 ASP A O 1
ATOM 840 N N . THR A 1 110 ? -5.374 -4.105 5.064 1.00 98.75 110 THR A N 1
ATOM 841 C CA . THR A 1 110 ? -6.294 -4.637 4.042 1.00 98.75 110 THR A CA 1
ATOM 842 C C . THR A 1 110 ? -6.435 -3.682 2.864 1.00 98.75 110 THR A C 1
ATOM 844 O O . THR A 1 110 ? -6.324 -4.096 1.709 1.00 98.75 110 THR A O 1
ATOM 847 N N . VAL A 1 111 ? -6.600 -2.390 3.145 1.00 98.69 111 VAL A N 1
ATOM 848 C CA . VAL A 1 111 ? -6.637 -1.329 2.135 1.00 98.69 111 VAL A CA 1
ATOM 849 C C . VAL A 1 111 ? -5.326 -1.265 1.355 1.00 98.69 111 VAL A C 1
ATOM 851 O O . VAL A 1 111 ? -5.345 -1.233 0.125 1.00 98.69 111 VAL A O 1
ATOM 854 N N . GLN A 1 112 ? -4.178 -1.285 2.035 1.00 98.75 112 GLN A N 1
ATOM 855 C CA . GLN A 1 112 ? -2.876 -1.255 1.367 1.00 98.75 112 GLN A CA 1
ATOM 856 C C . GLN A 1 112 ? -2.649 -2.492 0.494 1.00 98.75 112 GLN A C 1
ATOM 858 O O . GLN A 1 112 ? -2.209 -2.349 -0.645 1.00 98.75 112 GLN A O 1
ATOM 863 N N . VAL A 1 113 ? -3.003 -3.688 0.968 1.00 98.69 113 VAL A N 1
ATOM 864 C CA . VAL A 1 113 ? -2.923 -4.918 0.166 1.00 98.69 113 VAL A CA 1
ATOM 865 C C . VAL A 1 113 ? -3.840 -4.848 -1.057 1.00 98.69 113 VAL A C 1
ATOM 867 O O . VAL A 1 113 ? -3.412 -5.209 -2.150 1.00 98.69 113 VAL A O 1
ATOM 870 N N . ALA A 1 114 ? -5.054 -4.309 -0.934 1.00 98.69 114 ALA A N 1
ATOM 871 C CA . ALA A 1 114 ? -5.937 -4.106 -2.084 1.00 98.69 114 ALA A CA 1
ATOM 872 C C . ALA A 1 114 ? -5.385 -3.090 -3.099 1.00 98.69 114 ALA A C 1
ATOM 874 O O . ALA A 1 114 ? -5.518 -3.281 -4.310 1.00 98.69 114 ALA A O 1
ATOM 875 N N . LEU A 1 115 ? -4.703 -2.035 -2.638 1.00 98.62 115 LEU A N 1
ATOM 876 C CA . LEU A 1 115 ? -3.992 -1.098 -3.517 1.00 98.62 115 LEU A CA 1
ATOM 877 C C . LEU A 1 115 ? -2.809 -1.769 -4.230 1.00 98.62 115 LEU A C 1
ATOM 879 O O . LEU A 1 115 ? -2.599 -1.530 -5.421 1.00 98.62 115 LEU A O 1
ATOM 883 N N . ILE A 1 116 ? -2.055 -2.618 -3.522 1.00 98.62 116 ILE A N 1
ATOM 884 C CA . ILE A 1 116 ? -0.944 -3.403 -4.079 1.00 98.62 116 ILE A CA 1
ATOM 885 C C . ILE A 1 116 ? -1.465 -4.364 -5.150 1.00 98.62 116 ILE A C 1
ATOM 887 O O . ILE A 1 116 ? -0.899 -4.421 -6.242 1.00 98.62 116 ILE A O 1
ATOM 891 N N . ASN A 1 117 ? -2.557 -5.074 -4.882 1.00 98.31 117 ASN A N 1
ATOM 892 C CA . ASN A 1 117 ? -3.116 -6.057 -5.811 1.00 98.31 117 ASN A CA 1
ATOM 893 C C . ASN A 1 117 ? -3.817 -5.397 -7.013 1.00 98.31 117 ASN A C 1
ATOM 895 O O . ASN A 1 117 ? -3.944 -6.013 -8.066 1.00 98.31 117 ASN A O 1
ATOM 899 N N . GLY A 1 118 ? -4.166 -4.109 -6.908 1.00 96.81 118 GLY A N 1
ATOM 900 C CA . GLY A 1 118 ? -4.857 -3.355 -7.959 1.00 96.81 118 GLY A CA 1
ATOM 901 C C . GLY A 1 118 ? -6.386 -3.452 -7.888 1.00 96.81 118 GLY A C 1
ATOM 902 O O . GLY A 1 118 ? -7.068 -2.921 -8.776 1.00 96.81 118 GLY A O 1
ATOM 903 N N . ASP A 1 119 ? -6.892 -4.069 -6.818 1.00 97.56 119 ASP A N 1
ATOM 904 C CA . ASP A 1 119 ? -8.306 -4.328 -6.527 1.00 97.56 119 ASP A CA 1
ATOM 905 C C . ASP A 1 119 ? -9.003 -3.128 -5.873 1.00 97.56 119 ASP A C 1
ATOM 907 O O . ASP A 1 119 ? -10.224 -2.995 -5.934 1.00 97.56 119 ASP A O 1
ATOM 911 N N . LEU A 1 120 ? -8.226 -2.194 -5.319 1.00 97.94 120 LEU A N 1
ATOM 912 C CA . LEU A 1 120 ? -8.706 -0.901 -4.847 1.00 97.94 120 LEU A CA 1
ATOM 913 C C . LEU A 1 120 ? -8.135 0.237 -5.699 1.00 97.94 120 LEU A C 1
ATOM 915 O O . LEU A 1 120 ? -6.953 0.265 -6.052 1.00 97.94 120 LEU A O 1
ATOM 919 N N . ARG A 1 121 ? -8.987 1.215 -6.025 1.00 95.75 121 ARG A N 1
ATOM 920 C CA . ARG A 1 121 ? -8.612 2.401 -6.800 1.00 95.75 121 ARG A CA 1
ATOM 921 C C . ARG A 1 121 ? -8.869 3.690 -6.025 1.00 95.75 121 ARG A C 1
ATOM 923 O O . ARG A 1 121 ? -9.926 3.876 -5.425 1.00 95.75 121 ARG A O 1
ATOM 930 N N . THR A 1 122 ? -7.911 4.609 -6.104 1.00 95.44 122 THR A N 1
ATOM 931 C CA . THR A 1 122 ? -8.001 5.974 -5.564 1.00 95.44 122 THR A CA 1
ATOM 932 C C . THR A 1 122 ? -8.379 6.978 -6.651 1.00 95.44 122 THR A C 1
ATOM 934 O O . THR A 1 122 ? -9.126 7.917 -6.391 1.00 95.44 122 THR A O 1
ATOM 937 N N . ASN A 1 123 ? -7.921 6.787 -7.891 1.00 96.56 123 ASN A N 1
ATOM 938 C CA . ASN A 1 123 ? -8.150 7.704 -9.007 1.00 96.56 123 ASN A CA 1
ATOM 939 C C . ASN A 1 123 ? -8.422 6.950 -10.318 1.00 96.56 123 ASN A C 1
ATOM 941 O O . ASN A 1 123 ? -8.101 5.773 -10.473 1.00 96.56 123 ASN A O 1
ATOM 945 N N . LYS A 1 124 ? -8.978 7.667 -11.305 1.00 95.56 124 LYS A N 1
ATOM 946 C CA . LYS A 1 124 ? -9.267 7.122 -12.639 1.00 95.56 124 LYS A CA 1
ATOM 947 C C . LYS A 1 124 ? -7.987 6.678 -13.355 1.00 95.56 124 LYS A C 1
ATOM 949 O O . LYS A 1 124 ? -7.151 7.527 -13.701 1.00 95.56 124 LYS A O 1
ATOM 954 N N . ALA A 1 125 ? -7.889 5.382 -13.646 1.00 92.38 125 ALA A N 1
ATOM 955 C CA . ALA A 1 125 ? -6.778 4.796 -14.389 1.00 92.38 125 ALA A CA 1
ATOM 956 C C . ALA A 1 125 ? -6.752 5.229 -15.868 1.00 92.38 125 ALA A C 1
ATOM 958 O O . ALA A 1 125 ? -7.723 5.772 -16.408 1.00 92.38 125 ALA A O 1
ATOM 959 N N . LEU A 1 126 ? -5.621 4.995 -16.540 1.00 94.25 126 LEU A N 1
ATOM 960 C CA . LEU A 1 126 ? -5.495 5.241 -17.976 1.00 94.25 126 LEU A CA 1
ATOM 961 C C . LEU A 1 126 ? -6.417 4.299 -18.764 1.00 94.25 126 LEU A C 1
ATOM 963 O O . LEU A 1 126 ? -6.356 3.088 -18.584 1.00 94.25 126 LEU A O 1
ATOM 967 N N . GLY A 1 127 ? -7.238 4.853 -19.659 1.00 92.50 127 GLY A N 1
ATOM 968 C CA . GLY A 1 127 ? -8.139 4.069 -20.512 1.00 92.50 127 GLY A CA 1
ATOM 969 C C . GLY A 1 127 ? -9.387 3.511 -19.815 1.00 92.50 127 GLY A C 1
ATOM 970 O O . GLY A 1 127 ? -10.141 2.789 -20.454 1.00 92.50 127 GLY A O 1
ATOM 971 N N . GLN A 1 128 ? -9.628 3.850 -18.544 1.00 92.75 128 GLN A N 1
ATOM 972 C CA . GLN A 1 128 ? -10.842 3.469 -17.814 1.00 92.75 128 GLN A CA 1
ATOM 973 C C . GLN A 1 128 ? -11.814 4.645 -17.665 1.00 92.75 128 GLN A C 1
ATOM 975 O O . GLN A 1 128 ? -11.415 5.819 -17.647 1.00 92.75 128 GLN A O 1
ATOM 980 N N . THR A 1 129 ? -13.101 4.332 -17.517 1.00 95.44 129 THR A N 1
ATOM 981 C CA . THR A 1 129 ? -14.124 5.305 -17.125 1.00 95.44 129 THR A CA 1
ATOM 982 C C . THR A 1 129 ? -14.074 5.558 -15.619 1.00 95.44 129 THR A C 1
ATOM 984 O O . THR A 1 129 ? -13.535 4.771 -14.835 1.00 95.44 129 THR A O 1
ATOM 987 N N . ILE A 1 130 ? -14.642 6.687 -15.189 1.00 94.94 130 ILE A N 1
ATOM 988 C CA . ILE A 1 130 ? -14.771 6.959 -13.756 1.00 94.94 130 ILE A CA 1
ATOM 989 C C . ILE A 1 130 ? -15.693 5.935 -13.082 1.00 94.94 130 ILE A C 1
ATOM 991 O O . ILE A 1 130 ? -15.400 5.511 -11.971 1.00 94.94 130 ILE A O 1
ATOM 995 N N . ASP A 1 131 ? -16.739 5.464 -13.763 1.00 96.56 131 ASP A N 1
ATOM 996 C CA . ASP A 1 131 ? -17.693 4.512 -13.186 1.00 96.56 131 ASP A CA 1
ATOM 997 C C . ASP A 1 131 ? -17.078 3.132 -12.957 1.00 96.56 131 ASP A C 1
ATOM 999 O O . ASP A 1 131 ? -17.352 2.519 -11.931 1.00 96.56 131 ASP A O 1
ATOM 1003 N N . GLN A 1 132 ? -16.158 2.690 -13.820 1.00 95.50 132 GLN A N 1
ATOM 1004 C CA . GLN A 1 132 ? -15.349 1.492 -13.560 1.00 95.50 132 GLN A CA 1
ATOM 1005 C C . GLN A 1 132 ? -14.510 1.641 -12.285 1.00 95.50 132 GLN A C 1
ATOM 1007 O O . GLN A 1 132 ? -14.440 0.722 -11.474 1.00 95.50 132 GLN A O 1
ATOM 1012 N N . THR A 1 133 ? -13.910 2.819 -12.083 1.00 95.62 133 THR A N 1
ATOM 1013 C CA . THR A 1 133 ? -13.122 3.109 -10.873 1.00 95.62 133 THR A CA 1
ATOM 1014 C C . THR A 1 133 ? -14.018 3.060 -9.632 1.00 95.62 133 THR A C 1
ATOM 1016 O O . THR A 1 133 ? -13.685 2.401 -8.655 1.00 95.62 133 THR A O 1
ATOM 1019 N N . ARG A 1 134 ? -15.191 3.706 -9.692 1.00 97.50 134 ARG A N 1
ATOM 1020 C CA . ARG A 1 134 ? -16.178 3.715 -8.603 1.00 97.50 134 ARG A CA 1
ATOM 1021 C C . ARG A 1 134 ? -16.688 2.318 -8.272 1.00 97.50 134 ARG A C 1
ATOM 1023 O O . ARG A 1 134 ? -16.818 1.997 -7.097 1.00 97.50 134 ARG A O 1
ATOM 1030 N N . ALA A 1 135 ? -16.984 1.510 -9.288 1.00 96.69 135 ALA A N 1
ATOM 1031 C CA . ALA A 1 135 ? -17.485 0.153 -9.115 1.00 96.69 135 ALA A CA 1
ATOM 1032 C C . ALA A 1 135 ? -16.467 -0.735 -8.387 1.00 96.69 135 ALA A C 1
ATOM 1034 O O . ALA A 1 135 ? -16.840 -1.388 -7.420 1.00 96.69 135 ALA A O 1
ATOM 1035 N N . LEU A 1 136 ? -15.188 -0.693 -8.784 1.00 96.19 136 LEU A N 1
ATOM 1036 C CA . LEU A 1 136 ? -14.116 -1.431 -8.103 1.00 96.19 136 LEU A CA 1
ATOM 1037 C C . LEU A 1 136 ? -13.958 -0.991 -6.643 1.00 96.19 136 LEU A C 1
ATOM 1039 O O . LEU A 1 136 ? -13.960 -1.824 -5.742 1.00 96.19 136 LEU A O 1
ATOM 1043 N N . THR A 1 137 ? -13.897 0.319 -6.393 1.00 97.81 137 THR A N 1
ATOM 1044 C CA . THR A 1 137 ? -13.764 0.852 -5.029 1.00 97.81 137 THR A CA 1
ATOM 1045 C C . THR A 1 137 ? -14.949 0.458 -4.145 1.00 97.81 137 THR A C 1
ATOM 1047 O O . THR A 1 137 ? -14.744 0.042 -3.009 1.00 97.81 137 THR A O 1
ATOM 1050 N N . ARG A 1 138 ? -16.186 0.519 -4.660 1.00 98.00 138 ARG A N 1
ATOM 1051 C CA . ARG A 1 138 ? -17.379 0.059 -3.926 1.00 98.00 138 ARG A CA 1
ATOM 1052 C C . ARG A 1 138 ? -17.371 -1.449 -3.693 1.00 98.00 138 ARG A C 1
ATOM 1054 O O . ARG A 1 138 ? -17.767 -1.877 -2.620 1.00 98.00 138 ARG A O 1
ATOM 1061 N N . ALA A 1 139 ? -16.927 -2.239 -4.669 1.00 97.31 139 ALA A N 1
ATOM 1062 C CA . ALA A 1 139 ? -16.847 -3.690 -4.527 1.00 97.31 139 ALA A CA 1
ATOM 1063 C C . ALA A 1 139 ? -15.889 -4.093 -3.397 1.00 97.31 139 ALA A C 1
ATOM 1065 O O . ALA A 1 139 ? -16.244 -4.942 -2.588 1.00 97.31 139 ALA A O 1
ATOM 1066 N N . PHE A 1 140 ? -14.726 -3.440 -3.293 1.00 98.31 140 PHE A N 1
ATOM 1067 C CA . PHE A 1 140 ? -13.801 -3.651 -2.177 1.00 98.31 140 PHE A CA 1
ATOM 1068 C C . PHE A 1 140 ? -14.437 -3.284 -0.825 1.00 98.31 140 PHE A C 1
ATOM 1070 O O . PHE A 1 140 ? -14.475 -4.109 0.087 1.00 98.31 140 PHE A O 1
ATOM 1077 N N . PHE A 1 141 ? -14.977 -2.066 -0.700 1.00 98.06 141 PHE A N 1
ATOM 1078 C CA . PHE A 1 141 ? -15.553 -1.596 0.566 1.00 98.06 141 PHE A CA 1
ATOM 1079 C C . PHE A 1 141 ? -16.874 -2.281 0.942 1.00 98.06 141 PHE A C 1
ATOM 1081 O O . PHE A 1 141 ? -17.269 -2.225 2.098 1.00 98.06 141 PHE A O 1
ATOM 1088 N N . GLY A 1 142 ? -17.524 -2.989 0.015 1.00 97.31 142 GLY A N 1
ATOM 1089 C CA . GLY A 1 142 ? -18.670 -3.848 0.316 1.00 97.31 142 GLY A CA 1
ATOM 1090 C C . GLY A 1 142 ? -18.319 -5.122 1.095 1.00 97.31 142 GLY A C 1
ATOM 1091 O O . GLY A 1 142 ? -19.226 -5.836 1.513 1.00 97.31 142 GLY A O 1
ATOM 1092 N N . GLY A 1 143 ? -17.031 -5.436 1.286 1.00 96.31 143 GLY A N 1
ATOM 1093 C CA . GLY A 1 143 ? -16.607 -6.606 2.055 1.00 96.31 143 GLY A CA 1
ATOM 1094 C C . GLY A 1 143 ? -15.111 -6.644 2.383 1.00 96.31 143 GLY A C 1
ATOM 1095 O O . GLY A 1 143 ? -14.457 -7.631 2.027 1.00 96.31 143 GLY A O 1
ATOM 1096 N N . PRO A 1 144 ? -14.552 -5.629 3.073 1.00 97.06 144 PRO A N 1
ATOM 1097 C CA . PRO A 1 144 ? -13.129 -5.592 3.416 1.00 97.06 144 PRO A CA 1
ATOM 1098 C C . PRO A 1 144 ? -12.701 -6.790 4.278 1.00 97.06 144 PRO A C 1
ATOM 1100 O O . PRO A 1 144 ? -11.635 -7.349 4.039 1.00 97.06 144 PRO A O 1
ATOM 1103 N N . ASP A 1 145 ? -13.544 -7.264 5.200 1.00 96.06 145 ASP A N 1
ATOM 1104 C CA . ASP A 1 145 ? -13.243 -8.442 6.028 1.00 96.06 145 ASP A CA 1
ATOM 1105 C C . ASP A 1 145 ? -13.163 -9.734 5.205 1.00 96.06 145 ASP A C 1
ATOM 1107 O O . ASP A 1 145 ? -12.267 -10.558 5.401 1.00 96.06 145 ASP A O 1
ATOM 1111 N N . SER A 1 146 ? -14.062 -9.899 4.228 1.00 97.56 146 SER A N 1
ATOM 1112 C CA . SER A 1 146 ? -14.005 -11.032 3.297 1.00 97.56 146 SER A CA 1
ATOM 1113 C C . SER A 1 146 ? -12.742 -10.965 2.441 1.00 97.56 146 SER A C 1
ATOM 1115 O O . SER A 1 146 ? -12.079 -11.982 2.239 1.00 97.56 146 SER A O 1
ATOM 1117 N N . TYR A 1 147 ? -12.382 -9.773 1.957 1.00 98.44 147 TYR A N 1
ATOM 1118 C CA . TYR A 1 147 ? -11.135 -9.568 1.225 1.00 98.44 147 TYR A CA 1
ATOM 1119 C C . TYR A 1 147 ? -9.919 -9.904 2.104 1.00 98.44 147 TYR A C 1
ATOM 1121 O O . TYR A 1 147 ? -8.986 -10.573 1.650 1.00 98.44 147 TYR A O 1
ATOM 1129 N N . ALA A 1 148 ? -9.946 -9.506 3.378 1.00 98.19 148 ALA A N 1
ATOM 1130 C CA . ALA A 1 148 ? -8.886 -9.792 4.332 1.00 98.19 148 ALA A CA 1
ATOM 1131 C C . ALA A 1 148 ? -8.736 -11.291 4.623 1.00 98.19 148 ALA A C 1
ATOM 1133 O O . ALA A 1 148 ? -7.613 -11.785 4.731 1.00 98.19 148 ALA A O 1
ATOM 1134 N N . ALA A 1 149 ? -9.845 -12.026 4.715 1.00 98.06 149 ALA A N 1
ATOM 1135 C CA . ALA A 1 149 ? -9.832 -13.475 4.891 1.00 98.06 149 ALA A CA 1
ATOM 1136 C C . ALA A 1 149 ? -9.254 -14.196 3.662 1.00 98.06 149 ALA A C 1
ATOM 1138 O O . ALA A 1 149 ? -8.431 -15.098 3.803 1.00 98.06 149 ALA A O 1
ATOM 1139 N N . GLN A 1 150 ? -9.628 -13.765 2.453 1.00 98.31 150 GLN A N 1
ATOM 1140 C CA . GLN A 1 150 ? -9.125 -14.340 1.198 1.00 98.31 150 GLN A CA 1
ATOM 1141 C C . GLN A 1 150 ? -7.624 -14.093 0.990 1.00 98.31 150 GLN A C 1
ATOM 1143 O O . GLN A 1 150 ? -6.946 -14.910 0.374 1.00 98.31 150 GLN A O 1
ATOM 1148 N N . ASN A 1 151 ? -7.097 -12.992 1.532 1.00 98.31 151 ASN A N 1
ATOM 1149 C CA . ASN A 1 151 ? -5.700 -12.582 1.388 1.00 98.31 151 ASN A CA 1
ATOM 1150 C C . ASN A 1 151 ? -4.899 -12.716 2.697 1.00 98.31 151 ASN A C 1
ATOM 1152 O O . ASN A 1 151 ? -3.893 -12.025 2.874 1.00 98.31 151 ASN A O 1
ATOM 1156 N N . ALA A 1 152 ? -5.321 -13.592 3.619 1.00 98.00 152 ALA A N 1
ATOM 1157 C CA . ALA A 1 152 ? -4.778 -13.665 4.978 1.00 98.00 152 ALA A CA 1
ATOM 1158 C C . ALA A 1 152 ? -3.246 -13.798 5.016 1.00 98.00 152 ALA A C 1
ATOM 1160 O O . ALA A 1 152 ? -2.583 -13.007 5.678 1.00 98.00 152 ALA A O 1
ATOM 1161 N N . THR A 1 153 ? -2.667 -14.709 4.225 1.00 96.62 153 THR A N 1
ATOM 1162 C CA . THR A 1 153 ? -1.207 -14.902 4.162 1.00 96.62 153 THR A CA 1
ATOM 1163 C C . THR A 1 153 ? -0.463 -13.649 3.696 1.00 96.62 153 THR A C 1
ATOM 1165 O O . THR A 1 153 ? 0.584 -13.310 4.245 1.00 96.62 153 THR A O 1
ATOM 1168 N N . GLN A 1 154 ? -0.993 -12.942 2.693 1.00 96.94 154 GLN A N 1
ATOM 1169 C CA . GLN A 1 154 ? -0.383 -11.704 2.207 1.00 96.94 154 GLN A CA 1
ATOM 1170 C C . GLN A 1 154 ? -0.485 -10.599 3.258 1.00 96.94 154 GLN A C 1
ATOM 1172 O O . GLN A 1 154 ? 0.471 -9.849 3.449 1.00 96.94 154 GLN A O 1
ATOM 1177 N N . LEU A 1 155 ? -1.620 -10.512 3.950 1.00 97.50 155 LEU A N 1
ATOM 1178 C CA . LEU A 1 155 ? -1.822 -9.534 5.008 1.00 97.50 155 LEU A CA 1
ATOM 1179 C C . LEU A 1 155 ? -0.924 -9.776 6.211 1.00 97.50 155 LEU A C 1
ATOM 1181 O O . LEU A 1 155 ? -0.359 -8.821 6.729 1.00 97.50 155 LEU A O 1
ATOM 1185 N N . ASP A 1 156 ? -0.735 -11.025 6.618 1.00 96.12 156 ASP A N 1
ATOM 1186 C CA . ASP A 1 156 ? 0.143 -11.349 7.739 1.00 96.12 156 ASP A CA 1
ATOM 1187 C C . ASP A 1 156 ? 1.600 -11.015 7.392 1.00 96.12 156 ASP A C 1
ATOM 1189 O O . ASP A 1 156 ? 2.307 -10.399 8.188 1.00 96.12 156 ASP A O 1
ATOM 1193 N N . ALA A 1 157 ? 2.030 -11.303 6.158 1.00 95.44 157 ALA A N 1
ATOM 1194 C CA . ALA A 1 157 ? 3.339 -10.879 5.667 1.00 95.44 157 ALA A CA 1
ATOM 1195 C C . ALA A 1 157 ? 3.475 -9.346 5.574 1.00 95.44 157 ALA A C 1
ATOM 1197 O O . ALA A 1 157 ? 4.553 -8.806 5.823 1.00 95.44 157 ALA A O 1
ATOM 1198 N N . HIS A 1 158 ? 2.402 -8.636 5.212 1.00 97.00 158 HIS A N 1
ATOM 1199 C CA . HIS A 1 158 ? 2.375 -7.172 5.134 1.00 97.00 158 HIS A CA 1
ATOM 1200 C C . HIS A 1 158 ? 2.405 -6.514 6.519 1.00 97.00 158 HIS A C 1
ATOM 1202 O O . HIS A 1 158 ? 3.116 -5.530 6.712 1.00 97.00 158 HIS A O 1
ATOM 1208 N N . ALA A 1 159 ? 1.702 -7.084 7.499 1.00 95.56 159 ALA A N 1
ATOM 1209 C CA . ALA A 1 159 ? 1.669 -6.604 8.878 1.00 95.56 159 ALA A CA 1
ATOM 1210 C C . ALA A 1 159 ? 3.047 -6.687 9.557 1.00 95.56 159 ALA A C 1
ATOM 1212 O O . ALA A 1 159 ? 3.403 -5.803 10.332 1.00 95.56 159 ALA A O 1
ATOM 1213 N N . GLN A 1 160 ? 3.843 -7.709 9.224 1.00 94.88 160 GLN A N 1
ATOM 1214 C CA . GLN A 1 160 ? 5.213 -7.885 9.728 1.00 94.88 160 GLN A CA 1
ATOM 1215 C C . GLN A 1 160 ? 6.270 -7.100 8.930 1.00 94.88 160 GLN A C 1
ATOM 1217 O O . GLN A 1 160 ? 7.447 -7.088 9.293 1.00 94.88 160 GLN A O 1
ATOM 1222 N N . ALA A 1 161 ? 5.890 -6.467 7.817 1.00 95.81 161 ALA A N 1
ATOM 1223 C CA . ALA A 1 161 ? 6.831 -5.758 6.963 1.00 95.81 161 ALA A CA 1
ATOM 1224 C C . ALA A 1 161 ? 7.222 -4.392 7.551 1.00 95.81 161 ALA A C 1
ATOM 1226 O O . ALA A 1 161 ? 6.409 -3.676 8.140 1.00 95.81 161 ALA A O 1
ATOM 1227 N N . SER A 1 162 ? 8.476 -3.991 7.321 1.00 97.00 162 SER A N 1
ATOM 1228 C CA . SER A 1 162 ? 8.958 -2.653 7.673 1.00 97.00 162 SER A CA 1
ATOM 1229 C C . SER A 1 162 ? 8.136 -1.564 6.972 1.00 97.00 162 SER A C 1
ATOM 1231 O O . SER A 1 162 ? 7.580 -1.782 5.893 1.00 97.00 162 SER A O 1
ATOM 1233 N N . ALA A 1 163 ? 8.106 -0.353 7.537 1.00 97.00 163 ALA A N 1
ATOM 1234 C CA . ALA A 1 163 ? 7.416 0.777 6.910 1.00 97.00 163 ALA A CA 1
ATOM 1235 C C . ALA A 1 163 ? 7.896 1.023 5.465 1.00 97.00 163 ALA A C 1
ATOM 1237 O O . ALA A 1 163 ? 7.079 1.252 4.578 1.00 97.00 163 ALA A O 1
ATOM 1238 N N . ASN A 1 164 ? 9.202 0.893 5.202 1.00 97.62 164 ASN A N 1
ATOM 1239 C CA . ASN A 1 164 ? 9.764 1.034 3.858 1.00 97.62 164 ASN A CA 1
ATOM 1240 C C . ASN A 1 164 ? 9.259 -0.059 2.896 1.00 97.62 164 ASN A C 1
ATOM 1242 O O . ASN A 1 164 ? 8.840 0.239 1.778 1.00 97.62 164 ASN A O 1
ATOM 1246 N N . ALA A 1 165 ? 9.237 -1.321 3.339 1.00 97.56 165 ALA A N 1
ATOM 1247 C CA . ALA A 1 165 ? 8.732 -2.429 2.532 1.00 97.56 165 ALA A CA 1
ATOM 1248 C C . ALA A 1 165 ? 7.229 -2.296 2.233 1.00 97.56 165 ALA A C 1
ATOM 1250 O O . ALA A 1 165 ? 6.801 -2.603 1.121 1.00 97.56 165 ALA A O 1
ATOM 1251 N N . ARG A 1 166 ? 6.435 -1.803 3.194 1.00 97.88 166 ARG A N 1
ATOM 1252 C CA . ARG A 1 166 ? 5.004 -1.506 3.003 1.00 97.88 166 ARG A CA 1
ATOM 1253 C C . ARG A 1 166 ? 4.805 -0.383 1.990 1.00 97.88 166 ARG A C 1
ATOM 1255 O O . ARG A 1 166 ? 4.019 -0.534 1.056 1.00 97.88 166 ARG A O 1
ATOM 1262 N N . GLN A 1 167 ? 5.575 0.698 2.120 1.00 98.06 167 GLN A N 1
ATOM 1263 C CA . GLN A 1 167 ? 5.488 1.850 1.225 1.00 98.06 167 GLN A CA 1
ATOM 1264 C C . GLN A 1 167 ? 5.780 1.487 -0.233 1.00 98.06 167 GLN A C 1
ATOM 1266 O O . GLN A 1 167 ? 5.085 1.953 -1.134 1.00 98.06 167 GLN A O 1
ATOM 1271 N N . TRP A 1 168 ? 6.762 0.618 -0.472 1.00 98.38 168 TRP A N 1
ATOM 1272 C CA . TRP A 1 168 ? 7.134 0.163 -1.813 1.00 98.38 168 TRP A CA 1
ATOM 1273 C C . TRP A 1 168 ? 6.417 -1.108 -2.280 1.00 98.38 168 TRP A C 1
ATOM 1275 O O . TRP A 1 168 ? 6.693 -1.577 -3.385 1.00 98.38 168 TRP A O 1
ATOM 1285 N N . GLY A 1 169 ? 5.464 -1.641 -1.507 1.00 97.88 169 GLY A N 1
ATOM 1286 C CA . GLY A 1 169 ? 4.792 -2.912 -1.800 1.00 97.88 169 GLY A CA 1
ATOM 1287 C C . GLY A 1 169 ? 4.112 -2.961 -3.172 1.00 97.88 169 GLY A C 1
ATOM 1288 O O . GLY A 1 169 ? 4.077 -4.011 -3.808 1.00 97.88 169 GLY A O 1
ATOM 1289 N N . GLY A 1 170 ? 3.637 -1.818 -3.683 1.00 97.81 170 GLY A N 1
ATOM 1290 C CA . GLY A 1 170 ? 3.072 -1.729 -5.032 1.00 97.81 170 GLY A CA 1
ATOM 1291 C C . GLY A 1 170 ? 4.102 -2.007 -6.133 1.00 97.81 170 GLY A C 1
ATOM 1292 O O . GLY A 1 170 ? 3.758 -2.614 -7.146 1.00 97.81 170 GLY A O 1
ATOM 1293 N N . VAL A 1 171 ? 5.361 -1.614 -5.920 1.00 98.50 171 VAL A N 1
ATOM 1294 C CA . VAL A 1 171 ? 6.481 -1.809 -6.854 1.00 98.50 171 VAL A CA 1
ATOM 1295 C C . VAL A 1 171 ? 7.120 -3.183 -6.670 1.00 98.50 171 VAL A C 1
ATOM 1297 O O . VAL A 1 171 ? 7.373 -3.869 -7.653 1.00 98.50 171 VAL A O 1
ATOM 1300 N N . THR A 1 172 ? 7.352 -3.611 -5.428 1.00 98.31 172 THR A N 1
ATOM 1301 C CA . THR A 1 172 ? 8.119 -4.831 -5.110 1.00 98.31 172 THR A CA 1
ATOM 1302 C C . THR A 1 172 ? 7.304 -6.124 -5.169 1.00 98.31 172 THR A C 1
ATOM 1304 O O . THR A 1 172 ? 7.835 -7.197 -4.892 1.00 98.31 172 THR A O 1
ATOM 1307 N N . HIS A 1 173 ? 6.029 -6.046 -5.561 1.00 97.31 173 HIS A N 1
ATOM 1308 C CA . HIS A 1 173 ? 5.119 -7.190 -5.639 1.00 97.31 173 HIS A CA 1
ATOM 1309 C C . HIS A 1 173 ? 5.588 -8.291 -6.608 1.00 97.31 173 HIS A C 1
ATOM 1311 O O . HIS A 1 173 ? 5.332 -9.466 -6.366 1.00 97.31 173 HIS A O 1
ATOM 1317 N N . ASN A 1 174 ? 6.265 -7.934 -7.706 1.00 97.81 174 ASN A N 1
ATOM 1318 C CA . ASN A 1 174 ? 6.911 -8.888 -8.613 1.00 97.81 174 ASN A CA 1
ATOM 1319 C C . ASN A 1 174 ? 7.992 -8.211 -9.476 1.00 97.81 174 ASN A C 1
ATOM 1321 O O . ASN A 1 174 ? 8.045 -6.983 -9.577 1.00 97.81 174 ASN A O 1
ATOM 1325 N N . GLU A 1 175 ? 8.821 -9.022 -10.141 1.00 98.12 175 GLU A N 1
ATOM 1326 C CA . GLU A 1 175 ? 9.907 -8.556 -11.015 1.00 98.12 175 GLU A CA 1
ATOM 1327 C C . GLU A 1 175 ? 9.417 -7.610 -12.119 1.00 98.12 175 GLU A C 1
ATOM 1329 O O . GLU A 1 175 ? 10.029 -6.570 -12.356 1.00 98.12 175 GLU A O 1
ATOM 1334 N N . GLY A 1 176 ? 8.286 -7.918 -12.761 1.00 98.50 176 GLY A N 1
ATOM 1335 C CA . GLY A 1 176 ? 7.747 -7.106 -13.855 1.00 98.50 176 GLY A CA 1
ATOM 1336 C C . GLY A 1 176 ? 7.431 -5.668 -13.435 1.00 98.50 176 GLY A C 1
ATOM 1337 O O . GLY A 1 176 ? 7.709 -4.726 -14.184 1.00 98.50 176 GLY A O 1
ATOM 1338 N N . ARG A 1 177 ? 6.911 -5.473 -12.217 1.00 98.44 177 ARG A N 1
ATOM 1339 C CA . ARG A 1 177 ? 6.635 -4.138 -11.664 1.00 98.44 177 ARG A CA 1
ATOM 1340 C C . ARG A 1 177 ? 7.909 -3.373 -11.321 1.00 98.44 177 ARG A C 1
ATOM 1342 O O . ARG A 1 177 ? 7.970 -2.169 -11.580 1.00 98.44 177 ARG A O 1
ATOM 1349 N N . ILE A 1 178 ? 8.929 -4.058 -10.806 1.00 98.56 178 ILE A N 1
ATOM 1350 C CA . ILE A 1 178 ? 10.249 -3.469 -10.543 1.00 98.56 178 ILE A CA 1
ATOM 1351 C C . ILE A 1 178 ? 10.874 -3.007 -11.856 1.00 98.56 178 ILE A C 1
ATOM 1353 O O . ILE A 1 178 ? 11.197 -1.830 -11.992 1.00 98.56 178 ILE A O 1
ATOM 1357 N N . VAL A 1 179 ? 10.974 -3.896 -12.846 1.00 98.38 179 VAL A N 1
ATOM 1358 C CA . VAL A 1 179 ? 11.566 -3.588 -14.155 1.00 98.38 179 VAL A CA 1
ATOM 1359 C C . VAL A 1 179 ? 10.839 -2.421 -14.822 1.00 98.38 179 VAL A C 1
ATOM 1361 O O . VAL A 1 179 ? 11.486 -1.461 -15.234 1.00 98.38 179 VAL A O 1
ATOM 1364 N N . SER A 1 180 ? 9.503 -2.446 -14.847 1.00 98.00 180 SER A N 1
ATOM 1365 C CA . SER A 1 180 ? 8.700 -1.355 -15.419 1.00 98.00 180 SER A CA 1
ATOM 1366 C C . SER A 1 180 ? 8.932 -0.025 -14.695 1.00 98.00 180 SER A C 1
ATOM 1368 O O . SER A 1 180 ? 9.055 1.020 -15.334 1.00 98.00 180 SER A O 1
ATOM 1370 N N . THR A 1 181 ? 9.033 -0.053 -13.362 1.00 97.75 181 THR A N 1
ATOM 1371 C CA . THR A 1 181 ? 9.314 1.140 -12.551 1.00 97.75 181 THR A CA 1
ATOM 1372 C C . THR A 1 181 ? 10.699 1.701 -12.845 1.00 97.75 181 THR A C 1
ATOM 1374 O O . THR A 1 181 ? 10.836 2.904 -13.054 1.00 97.75 181 THR A O 1
ATOM 1377 N N . LEU A 1 182 ? 11.723 0.848 -12.894 1.00 96.75 182 LEU A N 1
ATOM 1378 C CA . LEU A 1 182 ? 13.107 1.265 -13.107 1.00 96.75 182 LEU A CA 1
ATOM 1379 C C . LEU A 1 182 ? 13.354 1.772 -14.527 1.00 96.75 182 LEU A C 1
ATOM 1381 O O . LEU A 1 182 ? 14.004 2.799 -14.695 1.00 96.75 182 LEU A O 1
ATOM 1385 N N . GLN A 1 183 ? 12.768 1.131 -15.538 1.00 95.12 183 GLN A N 1
ATOM 1386 C CA . GLN A 1 183 ? 12.810 1.624 -16.916 1.00 95.12 183 GLN A CA 1
ATOM 1387 C C . GLN A 1 183 ? 12.151 3.002 -17.034 1.00 95.12 183 GLN A C 1
ATOM 1389 O O . GLN A 1 183 ? 12.719 3.917 -17.635 1.00 95.12 183 GLN A O 1
ATOM 1394 N N . HIS A 1 184 ? 10.982 3.179 -16.411 1.00 94.12 184 HIS A N 1
ATOM 1395 C CA . HIS A 1 184 ? 10.306 4.470 -16.399 1.00 94.12 184 HIS A CA 1
ATOM 1396 C C . HIS A 1 184 ? 11.143 5.530 -15.668 1.00 94.12 184 HIS A C 1
ATOM 1398 O O . HIS A 1 184 ? 11.346 6.621 -16.198 1.00 94.12 184 HIS A O 1
ATOM 1404 N N . PHE A 1 185 ? 11.704 5.191 -14.505 1.00 92.19 185 PHE A N 1
ATOM 1405 C CA . PHE A 1 185 ? 12.571 6.073 -13.723 1.00 92.19 185 PHE A CA 1
ATOM 1406 C C . PHE A 1 185 ? 13.833 6.500 -14.472 1.00 92.19 185 PHE A C 1
ATOM 1408 O O . PHE A 1 185 ? 14.145 7.691 -14.503 1.00 92.19 185 PHE A O 1
ATOM 1415 N N . HIS A 1 186 ? 14.502 5.560 -15.140 1.00 89.12 186 HIS A N 1
ATOM 1416 C CA . HIS A 1 186 ? 15.655 5.843 -15.986 1.00 89.12 186 HIS A CA 1
ATOM 1417 C C . HIS A 1 186 ? 15.299 6.818 -17.120 1.00 89.12 186 HIS A C 1
ATOM 1419 O O . HIS A 1 186 ? 16.035 7.768 -17.368 1.00 89.12 186 HIS A O 1
ATOM 1425 N N . SER A 1 187 ? 14.141 6.633 -17.765 1.00 86.81 187 SER A N 1
ATOM 1426 C CA . SER A 1 187 ? 13.707 7.480 -18.886 1.00 86.81 187 SER A CA 1
ATOM 1427 C C . SER A 1 187 ? 13.221 8.878 -18.478 1.00 86.81 187 SER A C 1
ATOM 1429 O O . SER A 1 187 ? 13.397 9.834 -19.230 1.00 86.81 187 SER A O 1
ATOM 1431 N N . ALA A 1 188 ? 12.597 9.012 -17.304 1.00 83.81 188 ALA A N 1
ATOM 1432 C CA . ALA A 1 188 ? 11.927 10.244 -16.896 1.00 83.81 188 ALA A CA 1
ATOM 1433 C C . ALA A 1 188 ? 12.884 11.289 -16.303 1.00 83.81 188 ALA A C 1
ATOM 1435 O O . ALA A 1 188 ? 12.573 12.481 -16.328 1.00 83.81 188 ALA A O 1
ATOM 1436 N N . GLY A 1 189 ? 14.006 10.860 -15.708 1.00 79.44 189 GLY A N 1
ATOM 1437 C CA . GLY A 1 189 ? 14.941 11.746 -14.996 1.00 79.44 189 GLY A CA 1
ATOM 1438 C C . GLY A 1 189 ? 14.329 12.470 -13.783 1.00 79.44 189 GLY A C 1
ATOM 1439 O O . GLY A 1 189 ? 14.906 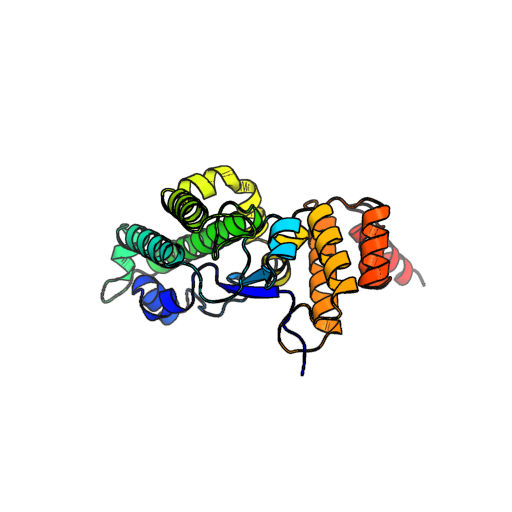13.427 -13.269 1.00 79.44 189 GLY A O 1
ATOM 1440 N N . GLN A 1 190 ? 13.143 12.044 -13.342 1.00 86.81 190 GLN A N 1
ATOM 1441 C CA . GLN A 1 190 ? 12.391 12.617 -12.225 1.00 86.81 190 GLN A CA 1
ATOM 1442 C C . GLN A 1 190 ? 12.775 11.940 -10.904 1.00 86.81 190 GLN A C 1
ATOM 1444 O O . GLN A 1 190 ? 13.118 10.759 -10.918 1.00 86.81 190 GLN A O 1
ATOM 1449 N N . PRO A 1 191 ? 12.687 12.634 -9.753 1.00 90.44 191 PRO A N 1
ATOM 1450 C CA . PRO A 1 191 ? 12.843 11.988 -8.452 1.00 90.44 191 PRO A CA 1
ATOM 1451 C C . PRO A 1 191 ? 11.764 10.917 -8.224 1.00 90.44 191 PRO A C 1
ATOM 1453 O O . PRO A 1 191 ? 10.655 11.011 -8.758 1.00 90.44 191 PRO A O 1
ATOM 1456 N N . LEU A 1 192 ? 12.059 9.921 -7.383 1.00 93.19 192 LEU A N 1
ATOM 1457 C CA . LEU A 1 192 ? 11.078 8.899 -7.005 1.00 93.19 192 LEU A CA 1
ATOM 1458 C C . LEU A 1 192 ? 9.960 9.506 -6.148 1.00 93.19 192 LEU A C 1
ATOM 1460 O O . LEU A 1 192 ? 8.789 9.254 -6.415 1.00 93.19 192 LEU A O 1
ATOM 1464 N N . LEU A 1 193 ? 10.316 10.332 -5.161 1.00 92.81 193 LEU A N 1
ATOM 1465 C CA . LEU A 1 193 ? 9.395 10.990 -4.226 1.00 92.81 193 LEU A CA 1
ATOM 1466 C C . LEU A 1 193 ? 9.637 12.505 -4.175 1.00 92.81 193 LEU A C 1
ATOM 1468 O O . LEU A 1 193 ? 10.676 13.006 -4.609 1.00 92.81 193 LEU A O 1
ATOM 1472 N N . ALA A 1 194 ? 8.664 13.256 -3.655 1.00 87.31 194 ALA A N 1
ATOM 1473 C CA . ALA A 1 194 ? 8.820 14.694 -3.445 1.00 87.31 194 ALA A CA 1
ATOM 1474 C C . ALA A 1 194 ? 9.835 14.983 -2.327 1.00 87.31 194 ALA A C 1
ATOM 1476 O O . ALA A 1 194 ? 9.718 14.437 -1.233 1.00 87.31 194 ALA A O 1
ATOM 1477 N N . GLY A 1 195 ? 10.768 15.905 -2.580 1.00 82.12 195 GLY A N 1
ATOM 1478 C CA . GLY A 1 195 ? 11.731 16.373 -1.579 1.00 82.12 195 GLY A CA 1
ATOM 1479 C C . GLY A 1 195 ? 12.761 15.322 -1.143 1.00 82.12 195 GLY A C 1
ATOM 1480 O O . GLY A 1 195 ? 12.724 14.166 -1.550 1.00 82.12 195 GLY A O 1
ATOM 1481 N N . GLY A 1 196 ? 13.709 15.734 -0.302 1.00 76.75 196 GLY A N 1
ATOM 1482 C CA . GLY A 1 196 ? 14.759 14.850 0.209 1.00 76.75 196 GLY A CA 1
ATOM 1483 C C . GLY A 1 196 ? 15.912 14.594 -0.768 1.00 76.75 196 GLY A C 1
ATOM 1484 O O . GLY A 1 196 ? 16.000 15.180 -1.847 1.00 76.75 196 GLY A O 1
ATOM 1485 N N . ASN A 1 197 ? 16.836 13.735 -0.341 1.00 85.19 197 ASN A N 1
ATOM 1486 C CA . ASN A 1 197 ? 18.037 13.377 -1.090 1.00 85.19 197 ASN A CA 1
ATOM 1487 C C . ASN A 1 197 ? 17.735 12.216 -2.064 1.00 85.19 197 ASN A C 1
ATOM 1489 O O . ASN A 1 197 ? 17.156 11.205 -1.667 1.00 85.19 197 ASN A O 1
ATOM 1493 N N . LEU A 1 198 ? 18.128 12.364 -3.334 1.00 84.75 198 LEU A N 1
ATOM 1494 C CA . LEU A 1 198 ? 17.876 11.375 -4.392 1.00 84.75 198 LEU A CA 1
ATOM 1495 C C . LEU A 1 198 ? 18.516 10.012 -4.107 1.00 84.75 198 LEU A C 1
ATOM 1497 O O . LEU A 1 198 ? 17.902 8.984 -4.394 1.00 84.75 198 LEU A O 1
ATOM 1501 N N . ASP A 1 199 ? 19.712 9.996 -3.526 1.00 86.50 199 ASP A N 1
ATOM 1502 C CA . ASP A 1 199 ? 20.420 8.767 -3.170 1.00 86.50 199 ASP A CA 1
ATOM 1503 C C . ASP A 1 199 ? 19.702 8.043 -2.034 1.00 86.50 199 ASP A C 1
ATOM 1505 O O . ASP A 1 199 ? 19.550 6.827 -2.092 1.00 86.50 199 ASP A O 1
ATOM 1509 N N . LEU A 1 200 ? 19.148 8.777 -1.059 1.00 88.06 200 LEU A N 1
ATOM 1510 C CA . LEU A 1 200 ? 18.307 8.184 -0.011 1.00 88.06 200 LEU A CA 1
ATOM 1511 C C . LEU A 1 200 ? 17.027 7.563 -0.583 1.00 88.06 200 LEU A C 1
ATOM 1513 O O . LEU A 1 200 ? 16.626 6.483 -0.155 1.00 88.06 200 LEU A O 1
ATOM 1517 N N . GLN A 1 201 ? 16.392 8.205 -1.568 1.00 90.31 201 GLN A N 1
ATOM 1518 C CA . GLN A 1 201 ? 15.207 7.640 -2.222 1.00 90.31 201 GLN A CA 1
ATOM 1519 C C . GLN A 1 201 ? 15.542 6.357 -2.993 1.00 90.31 201 GLN A C 1
ATOM 1521 O O . GLN A 1 201 ? 14.823 5.362 -2.882 1.00 90.31 201 GLN A O 1
ATOM 1526 N N . ARG A 1 202 ? 16.643 6.373 -3.759 1.00 92.81 202 ARG A N 1
ATOM 1527 C CA . ARG A 1 202 ? 17.154 5.200 -4.483 1.00 92.81 202 ARG A CA 1
ATOM 1528 C C . ARG A 1 202 ? 17.484 4.076 -3.510 1.00 92.81 202 ARG A C 1
ATOM 1530 O O . ARG A 1 202 ? 17.029 2.959 -3.713 1.00 92.81 202 ARG A O 1
ATOM 1537 N N . HIS A 1 203 ? 18.193 4.391 -2.428 1.00 94.25 203 HIS A N 1
ATOM 1538 C CA . HIS A 1 203 ? 18.544 3.443 -1.378 1.00 94.25 203 HIS A CA 1
ATOM 1539 C C . HIS A 1 203 ? 17.304 2.821 -0.724 1.00 94.25 203 HIS A C 1
ATOM 1541 O O . HIS A 1 203 ? 17.245 1.602 -0.581 1.00 94.25 203 HIS A O 1
ATOM 1547 N N . GLY A 1 204 ? 16.278 3.621 -0.413 1.00 95.38 204 GLY A N 1
ATOM 1548 C CA . GLY A 1 204 ? 15.014 3.121 0.131 1.00 95.38 204 GLY A CA 1
ATOM 1549 C C . GLY A 1 204 ? 14.327 2.109 -0.793 1.00 95.38 204 GLY A C 1
ATOM 1550 O O . GLY A 1 204 ? 13.913 1.041 -0.337 1.00 95.38 204 GLY A O 1
ATOM 1551 N N . LEU A 1 205 ? 14.260 2.390 -2.101 1.00 97.25 205 LEU A N 1
ATOM 1552 C CA . LEU A 1 205 ? 13.723 1.438 -3.078 1.00 97.25 205 LEU A CA 1
ATOM 1553 C C . LEU A 1 205 ? 14.604 0.181 -3.198 1.00 97.25 205 LEU A C 1
ATOM 1555 O O . LEU A 1 205 ? 14.073 -0.929 -3.175 1.00 97.25 205 LEU A O 1
ATOM 1559 N N . SER A 1 206 ? 15.930 0.332 -3.270 1.00 97.69 206 SER A N 1
ATOM 1560 C CA . SER A 1 206 ? 16.877 -0.793 -3.309 1.00 97.69 206 SER A CA 1
ATOM 1561 C C . SER A 1 206 ? 16.704 -1.725 -2.110 1.00 97.69 206 SER A C 1
ATOM 1563 O O . SER A 1 206 ? 16.615 -2.940 -2.279 1.00 97.69 206 SER A O 1
ATOM 1565 N N . GLN A 1 207 ? 16.586 -1.161 -0.904 1.00 97.56 207 GLN A N 1
ATOM 1566 C CA . GLN A 1 207 ? 16.366 -1.931 0.316 1.00 97.56 207 GLN A CA 1
ATOM 1567 C C . GLN A 1 207 ? 15.024 -2.668 0.273 1.00 97.56 207 GLN A C 1
ATOM 1569 O O . GLN A 1 207 ? 14.969 -3.850 0.593 1.00 97.56 207 GLN A O 1
ATOM 1574 N N . ALA A 1 208 ? 13.947 -2.024 -0.187 1.00 98.06 208 ALA A N 1
ATOM 1575 C CA . ALA A 1 208 ? 12.649 -2.687 -0.303 1.00 98.06 208 ALA A CA 1
ATOM 1576 C C . ALA A 1 208 ? 12.668 -3.861 -1.301 1.00 98.06 208 ALA A C 1
ATOM 1578 O O . ALA A 1 208 ? 12.007 -4.876 -1.066 1.00 98.06 208 ALA A O 1
ATOM 1579 N N . ILE A 1 209 ? 13.420 -3.742 -2.403 1.00 98.31 209 ILE A N 1
ATOM 1580 C CA . ILE A 1 209 ? 13.617 -4.825 -3.379 1.00 98.31 209 ILE A CA 1
ATOM 1581 C C . ILE A 1 209 ? 14.390 -5.985 -2.735 1.00 98.31 209 ILE A C 1
ATOM 1583 O O . ILE A 1 209 ? 13.955 -7.135 -2.831 1.00 98.31 209 ILE A O 1
ATOM 1587 N N . ALA A 1 210 ? 15.495 -5.694 -2.041 1.00 96.69 210 ALA A N 1
ATOM 1588 C CA . ALA A 1 210 ? 16.292 -6.702 -1.344 1.00 96.69 210 ALA A CA 1
ATOM 1589 C C . ALA A 1 210 ? 15.485 -7.419 -0.245 1.00 96.69 210 ALA A C 1
ATOM 1591 O O . ALA A 1 210 ? 15.476 -8.649 -0.196 1.00 96.69 210 ALA A O 1
ATOM 1592 N N . ASP A 1 211 ? 14.733 -6.674 0.571 1.00 95.19 211 ASP A N 1
ATOM 1593 C CA . ASP A 1 211 ? 13.855 -7.217 1.615 1.00 95.19 211 ASP A CA 1
ATOM 1594 C C . ASP A 1 211 ? 12.777 -8.137 1.019 1.00 95.19 211 ASP A C 1
ATOM 1596 O O . ASP A 1 211 ? 12.475 -9.204 1.556 1.00 95.19 211 ASP A O 1
ATOM 1600 N N . ALA A 1 212 ? 12.166 -7.746 -0.105 1.00 95.56 212 ALA A N 1
ATOM 1601 C CA . ALA A 1 212 ? 11.190 -8.587 -0.794 1.00 95.56 212 ALA A CA 1
ATOM 1602 C C . ALA A 1 212 ? 11.829 -9.882 -1.324 1.00 95.56 212 ALA A C 1
ATOM 1604 O O . ALA A 1 212 ? 11.230 -10.954 -1.204 1.00 95.56 212 ALA A O 1
ATOM 1605 N N . TYR A 1 213 ? 13.046 -9.798 -1.867 1.00 95.69 213 TYR A N 1
ATOM 1606 C CA . TYR A 1 213 ? 13.775 -10.942 -2.413 1.00 95.69 213 TYR A CA 1
ATOM 1607 C C . TYR A 1 213 ? 14.208 -11.939 -1.329 1.00 95.69 213 TYR A C 1
ATOM 1609 O O . TYR A 1 213 ? 13.914 -13.135 -1.436 1.00 95.69 213 TYR A O 1
ATOM 1617 N N . HIS A 1 214 ? 14.848 -11.460 -0.258 1.00 92.00 214 HIS A N 1
ATOM 1618 C CA . HIS A 1 214 ? 15.356 -12.314 0.818 1.00 92.00 214 HIS A CA 1
ATOM 1619 C C . HIS A 1 214 ? 14.246 -12.929 1.672 1.00 92.00 214 HIS A C 1
ATOM 1621 O O . HIS A 1 214 ? 14.387 -14.071 2.104 1.00 92.00 214 HIS A O 1
ATOM 1627 N N . ASN A 1 215 ? 13.107 -12.246 1.820 1.00 90.06 215 ASN A N 1
ATOM 1628 C CA . ASN A 1 215 ? 11.942 -12.794 2.521 1.00 90.06 215 ASN A CA 1
ATOM 1629 C C . ASN A 1 215 ? 11.099 -13.731 1.634 1.00 90.06 215 ASN A C 1
ATOM 1631 O O . ASN A 1 215 ? 9.980 -14.083 1.996 1.00 90.06 215 ASN A O 1
ATOM 1635 N N . GLY A 1 216 ? 11.594 -14.103 0.447 1.00 90.12 216 GLY A N 1
ATOM 1636 C CA . GLY A 1 216 ? 10.951 -15.069 -0.447 1.00 90.12 216 GLY A CA 1
ATOM 1637 C C . GLY A 1 216 ? 9.714 -14.553 -1.187 1.00 90.12 216 GLY A C 1
ATOM 1638 O O . GLY A 1 216 ? 9.079 -15.325 -1.900 1.00 90.12 216 GLY A O 1
ATOM 1639 N N . ARG A 1 217 ? 9.383 -13.261 -1.062 1.00 90.62 217 ARG A N 1
ATOM 1640 C CA . ARG A 1 217 ? 8.211 -12.634 -1.702 1.00 90.62 217 ARG A CA 1
ATOM 1641 C C . ARG A 1 217 ? 8.463 -12.231 -3.154 1.00 90.62 217 ARG A C 1
ATOM 1643 O O . ARG A 1 217 ? 7.516 -12.056 -3.909 1.00 90.62 217 ARG A O 1
ATOM 1650 N N . LEU A 1 218 ? 9.728 -12.086 -3.542 1.00 94.56 218 LEU A N 1
ATOM 1651 C CA . LEU A 1 218 ? 10.146 -11.672 -4.877 1.00 94.56 218 LEU A CA 1
ATOM 1652 C C . LEU A 1 218 ? 11.174 -12.649 -5.445 1.00 94.56 218 LEU A C 1
ATOM 1654 O O . LEU A 1 218 ? 12.199 -12.915 -4.820 1.00 94.56 218 LEU A O 1
ATOM 1658 N N . THR A 1 219 ? 10.933 -13.152 -6.653 1.00 93.88 219 THR A N 1
ATOM 1659 C CA . THR A 1 219 ? 11.943 -13.829 -7.485 1.00 93.88 219 THR A CA 1
ATOM 1660 C C . THR A 1 219 ? 12.455 -12.841 -8.520 1.00 93.88 219 THR A C 1
ATOM 1662 O O . THR A 1 219 ? 11.655 -12.085 -9.062 1.00 93.88 219 THR A O 1
ATOM 1665 N N . MET A 1 220 ? 13.761 -12.853 -8.786 1.00 95.75 220 MET A N 1
ATOM 1666 C CA . MET A 1 220 ? 14.399 -12.002 -9.790 1.00 95.75 220 MET A CA 1
ATOM 1667 C C . MET A 1 220 ? 15.176 -12.870 -10.776 1.00 95.75 220 MET A C 1
ATOM 1669 O O . MET A 1 220 ? 15.979 -13.707 -10.361 1.00 95.75 220 MET A O 1
ATOM 1673 N N . SER A 1 221 ? 14.954 -12.668 -12.072 1.00 96.62 221 SER A N 1
ATOM 1674 C CA . SER A 1 221 ? 15.800 -13.246 -13.114 1.00 96.62 221 SER A CA 1
ATOM 1675 C C . SER A 1 221 ? 17.135 -12.489 -13.223 1.00 96.62 221 SER A C 1
ATOM 1677 O O . SER A 1 221 ? 17.217 -11.323 -12.822 1.00 96.62 221 SER A O 1
ATOM 1679 N N . PRO A 1 222 ? 18.177 -13.082 -13.837 1.00 95.94 222 PRO A N 1
ATOM 1680 C CA . PRO A 1 222 ? 19.413 -12.358 -14.144 1.00 95.94 222 PRO A CA 1
ATOM 1681 C C . PRO A 1 222 ? 19.173 -11.066 -14.943 1.00 95.94 222 PRO A C 1
ATOM 1683 O O . PRO A 1 222 ? 19.836 -10.060 -14.703 1.00 95.94 222 PRO A O 1
ATOM 1686 N N . GLY A 1 223 ? 18.189 -11.069 -15.851 1.00 97.12 223 GLY A N 1
ATOM 1687 C CA . GLY A 1 223 ? 17.811 -9.886 -16.626 1.00 97.12 223 GLY A CA 1
ATOM 1688 C C . GLY A 1 223 ? 17.221 -8.776 -15.755 1.00 97.12 223 GLY A C 1
ATOM 1689 O O . GLY A 1 223 ? 17.599 -7.615 -15.902 1.00 97.12 223 GLY A O 1
ATOM 1690 N N . GLY A 1 224 ? 16.352 -9.117 -14.802 1.00 97.25 224 GLY A N 1
ATOM 1691 C CA . GLY A 1 224 ? 15.822 -8.152 -13.839 1.00 97.25 224 GLY A CA 1
ATOM 1692 C C . GLY A 1 224 ? 16.900 -7.593 -12.914 1.00 97.25 224 GLY A C 1
ATOM 1693 O O . GLY A 1 224 ? 16.912 -6.391 -12.655 1.00 97.25 224 GLY A O 1
ATOM 1694 N N . VAL A 1 225 ? 17.842 -8.430 -12.463 1.00 97.81 225 VAL A N 1
ATOM 1695 C CA . VAL A 1 225 ? 18.995 -7.973 -11.666 1.00 97.81 225 VAL A CA 1
ATOM 1696 C C . VAL A 1 225 ? 19.845 -6.973 -12.451 1.00 97.81 225 VAL A C 1
ATOM 1698 O O . VAL A 1 225 ? 20.203 -5.935 -11.902 1.00 97.81 225 VAL A O 1
ATOM 1701 N N . ALA A 1 226 ? 20.093 -7.216 -13.741 1.00 97.56 226 ALA A N 1
ATOM 1702 C CA . ALA A 1 226 ? 20.812 -6.266 -14.591 1.00 97.56 226 ALA A CA 1
ATOM 1703 C C . ALA A 1 226 ? 20.072 -4.920 -14.727 1.00 97.56 226 ALA A C 1
ATOM 1705 O O . ALA A 1 226 ? 20.698 -3.863 -14.753 1.00 97.56 226 ALA A O 1
ATOM 1706 N N . VAL A 1 227 ? 18.732 -4.914 -14.770 1.00 97.81 227 VAL A N 1
ATOM 1707 C CA . VAL A 1 227 ? 17.949 -3.660 -14.764 1.00 97.81 227 VAL A CA 1
ATOM 1708 C C . VAL A 1 227 ? 18.111 -2.903 -13.441 1.00 97.81 227 VAL A C 1
ATOM 1710 O O . VAL A 1 227 ? 18.247 -1.676 -13.457 1.00 97.81 227 VAL A O 1
ATOM 1713 N N . VAL A 1 228 ? 18.124 -3.616 -12.308 1.00 97.50 228 VAL A N 1
ATOM 1714 C CA . VAL A 1 228 ? 18.401 -3.028 -10.985 1.00 97.50 228 VAL A CA 1
ATOM 1715 C C . VAL A 1 228 ? 19.796 -2.413 -10.954 1.00 97.50 228 VAL A C 1
ATOM 1717 O O . VAL A 1 228 ? 19.921 -1.242 -10.608 1.00 97.50 228 VAL A O 1
ATOM 1720 N N . GLU A 1 229 ? 20.816 -3.151 -11.383 1.00 96.94 229 GLU A N 1
ATOM 1721 C CA . GLU A 1 229 ? 22.206 -2.686 -11.444 1.00 96.94 229 GLU A CA 1
ATOM 1722 C C . GLU A 1 229 ? 22.349 -1.421 -12.294 1.00 96.94 229 GLU A C 1
ATOM 1724 O O . GLU A 1 229 ? 22.843 -0.399 -11.822 1.00 96.94 229 GLU A O 1
ATOM 1729 N N . ASN A 1 230 ? 21.825 -1.450 -13.521 1.00 95.56 230 ASN A N 1
ATOM 1730 C CA . ASN A 1 230 ? 21.938 -0.341 -14.467 1.00 95.56 230 ASN A CA 1
ATOM 1731 C C . ASN A 1 230 ? 21.214 0.931 -13.999 1.00 95.56 230 ASN A C 1
ATOM 1733 O O . ASN A 1 230 ? 21.549 2.030 -14.440 1.00 95.56 230 ASN A O 1
ATOM 1737 N N . THR A 1 231 ? 20.202 0.798 -13.136 1.00 94.62 231 THR A N 1
ATOM 1738 C CA . THR A 1 231 ? 19.361 1.930 -12.721 1.00 94.62 231 THR A CA 1
ATOM 1739 C C . THR A 1 231 ? 19.689 2.434 -11.318 1.00 94.62 231 THR A C 1
ATOM 1741 O O . THR A 1 231 ? 19.679 3.645 -11.090 1.00 94.62 231 THR A O 1
ATOM 1744 N N . LEU A 1 232 ? 19.941 1.527 -10.372 1.00 94.81 232 LEU A N 1
ATOM 1745 C CA . LEU A 1 232 ? 20.150 1.808 -8.947 1.00 94.81 232 LEU A CA 1
ATOM 1746 C C . LEU A 1 232 ? 21.601 1.576 -8.490 1.00 94.81 232 LEU A C 1
ATOM 1748 O O . LEU A 1 232 ? 21.942 1.980 -7.381 1.00 94.81 232 LEU A O 1
ATOM 1752 N N . GLY A 1 233 ? 22.447 0.990 -9.339 1.00 94.81 233 GLY A N 1
ATOM 1753 C CA . GLY A 1 233 ? 23.860 0.730 -9.075 1.00 94.81 233 GLY A CA 1
ATOM 1754 C C . GLY A 1 233 ? 24.155 -0.690 -8.586 1.00 94.81 233 GLY A C 1
ATOM 1755 O O . GLY A 1 233 ? 23.267 -1.443 -8.183 1.00 94.81 233 GLY A O 1
ATOM 1756 N N . GLU A 1 234 ? 25.441 -1.036 -8.595 1.00 94.56 234 GLU A N 1
ATOM 1757 C CA . GLU A 1 234 ? 25.950 -2.369 -8.242 1.00 94.56 234 GLU A CA 1
ATOM 1758 C C . GLU A 1 234 ? 25.596 -2.789 -6.807 1.00 94.56 234 GLU A C 1
ATOM 1760 O O . GLU A 1 234 ? 25.170 -3.920 -6.570 1.00 94.56 234 GLU A O 1
ATOM 1765 N N . GLU A 1 235 ? 25.663 -1.859 -5.851 1.00 93.38 235 GLU A N 1
ATOM 1766 C CA . GLU A 1 235 ? 25.298 -2.120 -4.451 1.00 93.38 235 GLU A CA 1
ATOM 1767 C C . GLU A 1 235 ? 23.830 -2.545 -4.287 1.00 93.38 235 GLU A C 1
ATOM 1769 O O . GLU A 1 235 ? 23.506 -3.335 -3.403 1.00 93.38 235 GLU A O 1
ATOM 1774 N N . ALA A 1 236 ? 22.931 -2.073 -5.158 1.00 95.12 236 ALA A N 1
ATOM 1775 C CA . ALA A 1 236 ? 21.527 -2.480 -5.146 1.00 95.12 236 ALA A CA 1
ATOM 1776 C C . ALA A 1 236 ? 21.314 -3.877 -5.754 1.00 95.12 236 ALA A C 1
ATOM 1778 O O . ALA A 1 236 ? 20.394 -4.593 -5.359 1.00 95.12 236 ALA A O 1
ATOM 1779 N N . ALA A 1 237 ? 22.150 -4.267 -6.718 1.00 96.31 237 ALA A N 1
ATOM 1780 C CA . ALA A 1 237 ? 22.038 -5.539 -7.426 1.00 96.31 237 ALA A CA 1
ATOM 1781 C C . ALA A 1 237 ? 22.724 -6.695 -6.691 1.00 96.31 237 ALA A C 1
ATOM 1783 O O . ALA A 1 237 ? 22.243 -7.829 -6.741 1.00 96.31 237 ALA A O 1
ATOM 1784 N N . ARG A 1 238 ? 23.820 -6.419 -5.975 1.00 94.31 238 ARG A N 1
ATOM 1785 C CA . ARG A 1 238 ? 24.628 -7.424 -5.273 1.00 94.31 238 ARG A CA 1
A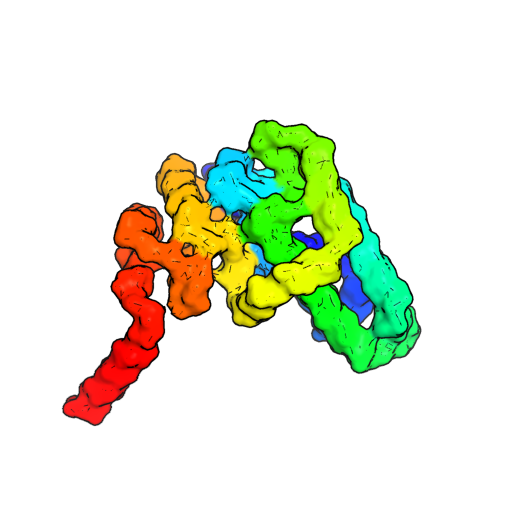TOM 1786 C C . ARG A 1 238 ? 23.810 -8.361 -4.364 1.00 94.31 238 ARG A C 1
ATOM 1788 O O . ARG A 1 238 ? 24.004 -9.572 -4.494 1.00 94.31 238 ARG A O 1
ATOM 1795 N N . PRO A 1 239 ? 22.869 -7.890 -3.517 1.00 92.94 239 PRO A N 1
ATOM 1796 C CA . PRO A 1 239 ? 22.059 -8.778 -2.673 1.00 92.94 239 PRO A CA 1
ATOM 1797 C C . PRO A 1 239 ? 21.181 -9.749 -3.477 1.00 92.94 239 PRO A C 1
ATOM 1799 O O . PRO A 1 239 ? 20.929 -10.872 -3.045 1.00 92.94 239 PRO A O 1
ATOM 1802 N N . LEU A 1 240 ? 20.759 -9.348 -4.679 1.00 94.69 240 LEU A N 1
ATOM 1803 C CA . LEU A 1 240 ? 19.854 -10.118 -5.537 1.00 94.69 240 LEU A CA 1
ATOM 1804 C C . LEU A 1 240 ? 20.560 -11.256 -6.285 1.00 94.69 240 LEU A C 1
ATOM 1806 O O . LEU A 1 240 ? 19.897 -12.143 -6.817 1.00 94.69 240 LEU A O 1
ATOM 1810 N N . ARG A 1 241 ? 21.899 -11.246 -6.324 1.00 91.88 241 ARG A N 1
ATOM 1811 C CA . ARG A 1 241 ? 22.712 -12.330 -6.901 1.00 91.88 241 ARG A CA 1
ATOM 1812 C C . ARG A 1 241 ? 23.006 -13.446 -5.900 1.00 91.88 241 ARG A C 1
ATOM 1814 O O . ARG A 1 241 ? 23.419 -14.530 -6.302 1.00 91.88 241 ARG A O 1
ATOM 1821 N N . VAL A 1 242 ? 22.795 -13.197 -4.608 1.00 83.88 242 VAL A N 1
ATOM 1822 C CA . VAL A 1 242 ? 22.997 -14.197 -3.557 1.00 83.88 242 VAL A CA 1
ATOM 1823 C C . VAL A 1 242 ? 21.770 -15.117 -3.499 1.00 83.88 242 VAL A C 1
ATOM 1825 O O . VAL A 1 242 ? 20.638 -14.624 -3.450 1.00 83.88 242 VAL A O 1
ATOM 1828 N N . PRO A 1 243 ? 21.939 -16.452 -3.498 1.00 75.25 243 PRO A N 1
ATOM 1829 C CA . PRO A 1 243 ? 20.821 -17.370 -3.321 1.00 75.25 243 PRO A CA 1
ATOM 1830 C C . PRO A 1 243 ? 20.079 -17.131 -2.001 1.00 75.25 243 PRO A C 1
ATOM 1832 O O . PRO A 1 243 ? 20.678 -16.841 -0.960 1.00 75.25 243 PRO A O 1
ATOM 1835 N N . ARG A 1 244 ? 18.751 -17.286 -2.032 1.00 71.06 244 ARG A N 1
ATOM 1836 C CA . ARG A 1 244 ? 17.900 -17.175 -0.837 1.00 71.06 244 ARG A CA 1
ATOM 1837 C C . ARG A 1 244 ? 18.419 -18.094 0.277 1.00 71.06 244 ARG A C 1
ATOM 1839 O O . ARG A 1 244 ? 18.728 -19.254 0.026 1.00 71.06 244 ARG A O 1
ATOM 1846 N N . GLY A 1 245 ? 18.502 -17.572 1.501 1.00 61.09 245 GLY A N 1
ATOM 1847 C CA . GLY A 1 245 ? 18.938 -18.331 2.680 1.00 61.09 245 GLY A CA 1
ATOM 1848 C C . GLY A 1 245 ? 20.455 -18.422 2.901 1.00 61.09 245 GLY A C 1
ATOM 1849 O O . GLY A 1 245 ? 20.863 -18.889 3.958 1.00 61.09 245 GLY A O 1
ATOM 1850 N N . GLN A 1 246 ? 21.299 -17.939 1.978 1.00 56.59 246 GLN A N 1
ATOM 1851 C CA . GLN A 1 246 ? 22.765 -17.950 2.151 1.00 56.59 246 GLN A CA 1
ATOM 1852 C C . GLN A 1 246 ? 23.335 -16.662 2.766 1.00 56.59 246 GLN A C 1
ATOM 1854 O O . GLN A 1 246 ? 24.485 -16.648 3.205 1.00 56.59 246 GLN A O 1
ATOM 1859 N N . SER A 1 247 ? 22.532 -15.600 2.883 1.00 54.97 247 SER A N 1
ATOM 1860 C CA . SER A 1 247 ? 22.954 -14.320 3.470 1.00 54.97 247 SER A CA 1
ATOM 1861 C C . SER A 1 247 ? 23.416 -14.461 4.929 1.00 54.97 247 SER A C 1
ATOM 1863 O O . SER A 1 247 ? 24.355 -13.791 5.339 1.00 54.97 247 SER A O 1
ATOM 1865 N N . GLY A 1 248 ? 22.794 -15.363 5.701 1.00 51.12 248 GLY A N 1
ATOM 1866 C CA . GLY A 1 248 ? 23.173 -15.632 7.095 1.00 51.12 248 GLY A CA 1
ATOM 1867 C C . GLY A 1 248 ? 24.425 -16.506 7.251 1.00 51.12 248 GLY A C 1
ATOM 1868 O O . GLY A 1 248 ? 25.145 -16.364 8.235 1.00 51.12 248 GLY A O 1
ATOM 1869 N N . ALA A 1 249 ? 24.720 -17.374 6.276 1.00 47.91 249 ALA A N 1
ATOM 1870 C CA . ALA A 1 249 ? 25.899 -18.243 6.305 1.00 47.91 249 ALA A CA 1
ATOM 1871 C C . ALA A 1 249 ? 27.185 -17.461 5.994 1.00 47.91 249 ALA A C 1
ATOM 1873 O O . ALA A 1 249 ? 28.174 -17.602 6.709 1.00 47.91 249 ALA A O 1
ATOM 1874 N N . ALA A 1 250 ? 27.135 -16.556 5.010 1.00 49.50 250 ALA A N 1
ATOM 1875 C CA . ALA A 1 250 ? 28.268 -15.698 4.665 1.00 49.50 250 ALA A CA 1
ATOM 1876 C C . ALA A 1 250 ? 28.670 -14.766 5.826 1.00 49.50 250 ALA A C 1
ATOM 1878 O O . ALA A 1 250 ? 29.854 -14.553 6.072 1.00 49.50 250 ALA A O 1
ATOM 1879 N N . SER A 1 251 ? 27.704 -14.244 6.593 1.00 48.91 251 SER A N 1
ATOM 1880 C CA . SER A 1 251 ? 28.000 -13.436 7.784 1.00 48.91 251 SER A CA 1
ATOM 1881 C C . SER A 1 251 ? 28.621 -14.251 8.923 1.00 48.91 251 SER A C 1
ATOM 1883 O O . SER A 1 251 ? 29.468 -13.718 9.635 1.00 48.91 251 SER A O 1
ATOM 1885 N N . MET A 1 252 ? 28.256 -15.530 9.090 1.00 46.28 252 MET A N 1
ATOM 1886 C CA . MET A 1 252 ? 28.886 -16.400 10.092 1.00 46.28 252 MET A CA 1
ATOM 1887 C C . MET A 1 252 ? 30.304 -16.819 9.701 1.00 46.28 252 MET A C 1
ATOM 1889 O O . MET A 1 252 ? 31.176 -16.826 10.563 1.00 46.28 252 MET A O 1
ATOM 1893 N N . GLU A 1 253 ? 30.570 -17.115 8.426 1.00 49.28 253 GLU A N 1
ATOM 1894 C CA . GLU A 1 253 ? 31.928 -17.428 7.954 1.00 49.28 253 GLU A CA 1
ATOM 1895 C C . GLU A 1 253 ? 32.886 -16.240 8.123 1.00 49.28 253 GLU A C 1
ATOM 1897 O O . GLU A 1 253 ? 34.027 -16.430 8.538 1.00 49.28 253 GLU A O 1
ATOM 1902 N N . VAL A 1 254 ? 32.419 -15.006 7.903 1.00 53.94 254 VAL A N 1
ATOM 1903 C CA . VAL A 1 254 ? 33.214 -13.790 8.161 1.00 53.94 254 VAL A CA 1
ATOM 1904 C C . VAL A 1 254 ? 33.435 -13.565 9.664 1.00 53.94 254 VAL A C 1
ATOM 1906 O O . VAL A 1 254 ? 34.519 -13.147 10.072 1.00 53.94 254 VAL A O 1
ATOM 1909 N N . LEU A 1 255 ? 32.447 -13.878 10.511 1.00 49.91 255 LEU A N 1
ATOM 1910 C CA . LEU A 1 255 ? 32.582 -13.763 11.968 1.00 49.91 255 LEU A CA 1
ATOM 1911 C C . LEU A 1 255 ? 33.531 -14.826 12.555 1.00 49.91 255 LEU A C 1
ATOM 1913 O O . LEU A 1 255 ? 34.290 -14.532 13.474 1.00 49.91 255 LEU A O 1
ATOM 1917 N N . LEU A 1 256 ? 33.519 -16.043 12.005 1.00 54.06 256 LEU A N 1
ATOM 1918 C CA . LEU A 1 256 ? 34.397 -17.153 12.400 1.00 54.06 256 LEU A CA 1
ATOM 1919 C C . LEU A 1 256 ? 35.817 -17.011 11.822 1.00 54.06 256 LEU A C 1
ATOM 1921 O O . LEU A 1 256 ? 36.787 -17.385 12.482 1.00 54.06 256 LEU A O 1
ATOM 1925 N N . GLY A 1 257 ? 35.955 -16.416 10.633 1.00 48.75 257 GLY A N 1
ATOM 1926 C CA . GLY A 1 257 ? 37.245 -16.105 10.012 1.00 48.75 257 GLY A CA 1
ATOM 1927 C C . GLY A 1 257 ? 38.021 -14.999 10.736 1.00 48.75 257 GLY A C 1
ATOM 1928 O O . GLY A 1 257 ? 39.239 -15.088 10.848 1.00 48.75 257 GLY A O 1
ATOM 1929 N N . ASN A 1 258 ? 37.328 -14.008 11.308 1.00 50.09 258 ASN A N 1
ATOM 1930 C CA . ASN A 1 258 ? 37.957 -12.936 12.094 1.00 50.09 258 ASN A CA 1
ATOM 1931 C C . ASN A 1 258 ? 38.274 -13.326 13.549 1.00 50.09 258 ASN A C 1
ATOM 1933 O O . ASN A 1 258 ? 38.966 -12.581 14.235 1.00 50.09 258 ASN A O 1
ATOM 1937 N N . ALA A 1 259 ? 37.780 -14.470 14.030 1.00 49.47 259 ALA A N 1
ATOM 1938 C CA . ALA A 1 259 ? 38.106 -15.000 15.358 1.00 49.47 259 ALA A CA 1
ATOM 1939 C C . ALA A 1 259 ? 39.315 -15.959 15.351 1.00 49.47 259 ALA A C 1
ATOM 1941 O O . ALA A 1 259 ? 39.715 -16.436 16.411 1.00 49.47 259 ALA A O 1
ATOM 1942 N N . SER A 1 260 ? 39.880 -16.254 14.173 1.00 51.16 260 SER A N 1
ATOM 1943 C CA . SER A 1 260 ? 40.985 -17.210 13.994 1.00 51.16 260 SER A CA 1
ATOM 1944 C C . SER A 1 260 ? 42.282 -16.564 13.477 1.00 51.16 260 SER A C 1
ATOM 1946 O O . SER A 1 260 ? 43.128 -17.272 12.930 1.00 51.16 260 SER A O 1
ATOM 1948 N N . ALA A 1 261 ? 42.441 -15.245 13.635 1.00 42.00 261 ALA A N 1
ATOM 1949 C CA . ALA A 1 261 ? 43.663 -14.505 13.307 1.00 42.00 261 ALA A CA 1
ATOM 1950 C C . ALA A 1 261 ? 44.257 -13.836 14.552 1.00 42.00 261 ALA A C 1
ATOM 1952 O O . ALA A 1 261 ? 43.471 -13.256 15.335 1.00 42.00 261 ALA A O 1
#

Secondary structure (DSSP, 8-state):
-PPPPSEEEEESS-HHHHHH-HHHHHHHHTTS--TT-GGGEEEEESSHHHHHHTTS---SSSPPHHHHHHHHHHHHHHHHSHHHHHHTSSS--HHHHHHHHHHHHHHHHHHHHHHHHT-S-SSPPTT--HHHHHHHHHHHHT-HHHHHHHTHHHHHHHHTS-HHHHHTHHHHTSHHHHHHHHHHHHHH---SSSSS-HHHHHHHHHHHHHHHHHTTS----HHHHHHHHHHH-HHHHHHHHSPTT-HHHHHHHHHHHTT--

Sequence (261 aa):
MAGKPLFQQHHGVDQKSFEIDPLLQVLVDNGRLNKDAATNLINLPNDKALARAIGVTPHTGRHIKEYSLGMKDALEDLASTKDGQAILLQKPDPDALDRVALKVQRLSDTVQVALINGDLRTNKALGQTIDQTRALTRAFFGGPDSYAAQNATQLDAHAQASANARQWGGVTHNEGRIVSTLQHFHSAGQPLLAGGNLDLQRHGLSQAIADAYHNGRLTMSPGGVAVVENTLGEEAARPLRVPRGQSGAASMEVLLGNASA

InterPro domains:
  IPR032871 AHH domain-containing protein [PF14412] (4-91)

Foldseek 3Di:
DADDAQWEKQFLLHLVCCVPPLLNVLLVVVVLDDSPPLLRIAIATCDQVLCVQLLFAHDVDFFDPLLVVLSNVLSVVLCPDPLNVQSSDPDHDPVSSNVSSVVVSLSSLLSLVCRLNNQAYRDAHPPDDVVVNSVSSVVCSVCSPVSCVVCVVVSVVSSPDDSLLSRCSSQLQELSSVLSVQVCCVVPVHANYPDDDSLVSLVSNLVSNLVCQLVPSYQDDPVSLVSNCVRSNPVSSVSNPDDHPCPVVVVVVVVVVVVPD

Organism: NCBI:txid925775

pLDDT: mean 92.01, std 12.47, range [39.5, 98.75]

Radius of gyration: 20.32 Å; chains: 1; bounding box: 65×42×51 Å